Protein AF-A0A2V6QEJ7-F1 (afdb_monomer)

Secondary structure (DSSP, 8-state):
-EETTTTEEEEEEES-HHHHHHHHTTPPPPTT-EEEEEEEEEPB-TTSPBPB-TTSSBPEEEEEEEEEEEE-TTTTTTS-TTT--SSEEEEEE-TT--B-GGGTTTGGGSS---SEEEETTEEESSEEEE-TT-EEEEEE-SSS-B-EEETTT--BPPPBPTT-EEEEE--SSEEEEEEESS-TT-EEEEEE-

Solvent-accessible surface area (backbone atoms only — not comparable to full-atom values): 10680 Å² total; per-residue (Å²): 89,73,37,80,94,76,43,27,28,36,48,80,46,60,76,40,69,68,40,49,54,19,57,76,67,75,43,81,65,55,70,75,36,36,36,41,41,39,36,20,32,31,35,54,48,98,86,65,48,70,37,64,41,99,86,71,43,53,31,74,45,58,70,62,22,35,36,41,36,38,27,38,88,78,38,50,72,92,48,60,76,90,73,45,84,60,31,48,49,65,50,37,26,39,71,86,66,49,74,40,78,89,41,60,84,54,66,77,60,82,54,85,74,53,66,23,39,30,48,88,84,34,45,44,57,38,63,43,78,46,51,47,62,46,70,48,22,38,30,27,68,28,87,64,68,42,23,53,27,32,68,85,79,68,47,65,57,68,79,28,45,57,76,33,70,52,72,52,66,45,80,57,64,48,79,45,46,30,29,28,73,79,46,76,88,24,55,36,38,41,38,28,83

Radius of gyration: 18.64 Å; Cα contacts (8 Å, |Δi|>4): 413; chains: 1; bounding box: 45×39×53 Å

Nearest PDB structures (foldseek):
  2qdw-assembly1_A  TM=8.553E-01  e=1.609E-08  Paracoccus denitrificans
  5fc9-assembly1_D  TM=8.915E-01  e=1.417E-07  Nitrosopumilus maritimus SCM1
  7s5o-assembly2_B  TM=8.079E-01  e=4.948E-07  Nitrosomonas europaea ATCC 19718
  5u7n-assembly6_F  TM=7.912E-01  e=4.357E-06  Thermus thermophilus
  6ptt-assembly2_B  TM=7.776E-01  e=1.892E-05  Thermus thermophilus

Sequence (193 aa):
MDRYDTKQYRELYASTQAAVDAMKAGRPLPDDTVLTLVQYKAQVDAAGAPVRGANGRFVKGDLVGFTVMEKRAGWGTEYPAEWRNGDWEYAAFNPAGVLNDKVGAAAASAAPRSDVSIMGFAFGPNKVTVDAGKPVTWVNGDESPHQIAITSTKARSPILIKGQSHAMTFASAGTYEYMCGLHPNMKGTVEVR

pLDDT: mean 87.19, std 12.46, range [40.38, 98.31]

Mean predicted aligned error: 11.98 Å

Foldseek 3Di:
DADQPQQKDKDKDKPDPQQVVCVVVLHDGDAFIKIKIWIFHFDADPVRGFDADPVRGGDGDGTAWMKIKHAHPPAPPVPDPVQDPHRIAMWIAGPVRHTDPVCGSVVSPPDPDAQWECPPNETRVQEDEEEAFDKHKYAYQDQDWWKKAWPVPRDIDPTHGHGDMDIDGHHDADKIKIATPVRRVHIGIYGYD

Structure (mmCIF, N/CA/C/O backbone):
data_AF-A0A2V6QEJ7-F1
#
_entry.id   AF-A0A2V6QEJ7-F1
#
loop_
_atom_site.group_PDB
_atom_site.id
_atom_site.type_symbol
_atom_site.label_atom_id
_atom_site.label_alt_id
_atom_site.label_comp_id
_atom_site.label_asym_id
_atom_site.label_entity_id
_atom_site.label_seq_id
_atom_site.pdbx_PDB_ins_code
_atom_site.Cartn_x
_atom_site.Cartn_y
_atom_site.Cartn_z
_atom_site.occupancy
_atom_site.B_iso_or_equiv
_atom_site.auth_seq_id
_atom_site.auth_comp_id
_atom_site.auth_asym_id
_atom_site.auth_atom_id
_atom_site.pdbx_PDB_model_num
ATOM 1 N N . MET A 1 1 ? 9.382 0.180 -8.010 1.00 85.19 1 MET A N 1
ATOM 2 C CA . MET A 1 1 ? 9.132 -0.914 -7.054 1.00 85.19 1 MET A CA 1
ATOM 3 C C . MET A 1 1 ? 9.151 -2.226 -7.810 1.00 85.19 1 MET A C 1
ATOM 5 O O . MET A 1 1 ? 8.460 -2.340 -8.814 1.00 85.19 1 MET A O 1
ATOM 9 N N . ASP A 1 2 ? 9.917 -3.196 -7.324 1.00 88.75 2 ASP A N 1
ATOM 10 C CA . ASP A 1 2 ? 9.938 -4.549 -7.880 1.00 88.75 2 ASP A CA 1
ATOM 11 C C . ASP A 1 2 ? 8.840 -5.394 -7.220 1.00 88.75 2 ASP A C 1
ATOM 13 O O . ASP A 1 2 ? 8.640 -5.323 -6.005 1.00 88.75 2 ASP A O 1
ATOM 17 N N . ARG A 1 3 ? 8.118 -6.182 -8.016 1.00 82.06 3 ARG A N 1
ATOM 18 C CA . ARG A 1 3 ? 7.058 -7.093 -7.574 1.00 82.06 3 ARG A CA 1
ATOM 19 C C . ARG A 1 3 ? 7.456 -8.518 -7.913 1.00 82.06 3 ARG A C 1
ATOM 21 O O . ARG A 1 3 ? 7.452 -8.906 -9.078 1.00 82.06 3 ARG A O 1
ATOM 28 N N . TYR A 1 4 ? 7.837 -9.274 -6.891 1.00 80.44 4 TYR A N 1
ATOM 29 C CA . TYR A 1 4 ? 8.365 -10.632 -7.036 1.00 80.44 4 TYR A CA 1
ATOM 30 C C . TYR A 1 4 ? 7.281 -11.644 -7.425 1.00 80.44 4 TYR A C 1
ATOM 32 O O . TYR A 1 4 ? 7.524 -12.505 -8.263 1.00 80.44 4 TYR A O 1
ATOM 40 N N . ASP A 1 5 ? 6.081 -11.489 -6.866 1.00 79.25 5 ASP A N 1
ATOM 41 C CA . ASP A 1 5 ? 4.894 -12.318 -7.108 1.00 79.25 5 ASP A CA 1
ATOM 42 C C . ASP A 1 5 ? 4.465 -12.328 -8.580 1.00 79.25 5 ASP A C 1
ATOM 44 O O . ASP A 1 5 ? 4.161 -13.369 -9.152 1.00 79.25 5 ASP A O 1
ATOM 48 N N . THR A 1 6 ? 4.480 -11.151 -9.201 1.00 82.81 6 THR A N 1
ATOM 49 C CA . THR A 1 6 ? 4.003 -10.933 -10.575 1.00 82.81 6 THR A CA 1
ATOM 50 C C . THR A 1 6 ? 5.136 -10.700 -11.570 1.00 82.81 6 THR A C 1
ATOM 52 O O . THR A 1 6 ? 4.872 -10.491 -12.752 1.00 82.81 6 THR A O 1
ATOM 55 N N . LYS A 1 7 ? 6.394 -10.741 -11.109 1.00 90.06 7 LYS A N 1
ATOM 56 C CA . LYS A 1 7 ? 7.603 -10.437 -11.894 1.00 90.06 7 LYS A CA 1
ATOM 57 C C . LYS A 1 7 ? 7.459 -9.115 -12.656 1.00 90.06 7 LYS A C 1
ATOM 59 O O . LYS A 1 7 ? 7.639 -9.059 -13.871 1.00 90.06 7 LYS A O 1
ATOM 64 N N . GLN A 1 8 ? 7.102 -8.049 -11.942 1.00 91.00 8 GLN A N 1
ATOM 65 C CA . GLN A 1 8 ? 6.904 -6.717 -12.520 1.00 91.00 8 GLN A CA 1
ATOM 66 C C . GLN A 1 8 ? 7.884 -5.687 -11.960 1.00 91.00 8 GLN A C 1
ATOM 68 O O . GLN A 1 8 ? 8.234 -5.712 -10.779 1.00 91.00 8 GLN A O 1
ATOM 73 N N . TYR A 1 9 ? 8.255 -4.730 -12.805 1.00 91.44 9 TYR A N 1
ATOM 74 C CA . TYR A 1 9 ? 8.904 -3.481 -12.419 1.00 91.44 9 TYR A CA 1
ATOM 75 C C . TYR A 1 9 ? 7.869 -2.359 -12.510 1.00 91.44 9 TYR A C 1
ATOM 77 O O . TYR A 1 9 ? 7.241 -2.177 -13.551 1.00 91.44 9 TYR A O 1
ATOM 85 N N . ARG A 1 10 ? 7.663 -1.605 -11.429 1.00 90.62 10 ARG A N 1
ATOM 86 C CA . ARG A 1 10 ? 6.653 -0.537 -11.377 1.00 90.62 10 ARG A CA 1
ATOM 87 C C . ARG A 1 10 ? 7.257 0.822 -11.074 1.00 90.62 10 ARG A C 1
ATOM 89 O O . ARG A 1 10 ? 8.106 0.935 -10.192 1.00 90.62 10 ARG A O 1
ATOM 96 N N . GLU A 1 11 ? 6.759 1.855 -11.725 1.00 92.25 11 GLU A N 1
ATOM 97 C CA . GLU A 1 11 ? 7.108 3.251 -11.453 1.00 92.25 11 GLU A CA 1
ATOM 98 C C . GLU A 1 11 ? 5.865 3.991 -10.996 1.00 92.25 11 GLU A C 1
ATOM 100 O O . GLU A 1 11 ? 4.790 3.784 -11.547 1.00 92.25 11 GLU A O 1
ATOM 105 N N . LEU A 1 12 ? 6.012 4.824 -9.970 1.00 90.06 12 LEU A N 1
ATOM 106 C CA . LEU A 1 12 ? 4.936 5.662 -9.465 1.00 90.06 12 LEU A CA 1
ATOM 107 C C . LEU A 1 12 ? 5.327 7.118 -9.680 1.00 90.06 12 LEU A C 1
ATOM 109 O O . LEU A 1 12 ? 6.347 7.568 -9.158 1.00 90.06 12 LEU A O 1
ATOM 113 N N . TYR A 1 13 ? 4.503 7.828 -10.435 1.00 91.56 13 TYR A N 1
ATOM 114 C CA . TYR A 1 13 ? 4.627 9.256 -10.690 1.00 91.56 13 TYR A CA 1
ATOM 115 C C . TYR A 1 13 ? 3.517 9.997 -9.953 1.00 91.56 13 TYR A C 1
ATOM 117 O O . TYR A 1 13 ? 2.424 9.458 -9.794 1.00 91.56 13 TYR A O 1
ATOM 125 N N . ALA A 1 14 ? 3.791 11.226 -9.528 1.00 91.75 14 ALA A N 1
ATOM 126 C CA . ALA A 1 14 ? 2.799 12.128 -8.956 1.00 91.75 14 ALA A CA 1
ATOM 127 C C . ALA A 1 14 ? 2.742 13.411 -9.790 1.00 91.75 14 ALA A C 1
ATOM 129 O O . ALA A 1 14 ? 3.780 13.885 -10.254 1.00 91.75 14 ALA A O 1
ATOM 130 N N . SER A 1 15 ? 1.546 13.971 -9.974 1.00 90.31 15 SER A N 1
ATOM 131 C CA . SER A 1 15 ? 1.319 15.155 -10.812 1.00 90.31 15 SER A CA 1
ATOM 132 C C . SER A 1 15 ? 1.932 16.437 -10.260 1.00 90.31 15 SER A C 1
ATOM 134 O O . SER A 1 15 ? 2.175 17.366 -11.027 1.00 90.31 15 SER A O 1
ATOM 136 N N . THR A 1 16 ? 2.186 16.512 -8.949 1.00 90.06 16 THR A N 1
ATOM 137 C CA . THR A 1 16 ? 2.688 17.727 -8.299 1.00 90.06 16 THR A CA 1
ATOM 138 C C . THR A 1 16 ? 3.802 17.441 -7.299 1.00 90.06 16 THR A C 1
ATOM 140 O O . THR A 1 16 ? 3.835 16.398 -6.640 1.00 90.06 16 THR A O 1
ATOM 143 N N . GLN A 1 17 ? 4.697 18.418 -7.124 1.00 91.88 17 GLN A N 1
ATOM 144 C CA . GLN A 1 17 ? 5.732 18.360 -6.090 1.00 91.88 17 GLN A CA 1
ATOM 145 C C . GLN A 1 17 ? 5.122 18.319 -4.681 1.00 91.88 17 GLN A C 1
ATOM 147 O O . GLN A 1 17 ? 5.616 17.596 -3.825 1.00 91.88 17 GLN A O 1
ATOM 152 N N . ALA A 1 18 ? 3.998 19.009 -4.460 1.00 91.44 18 ALA A N 1
ATOM 153 C CA . ALA A 1 18 ? 3.277 18.973 -3.190 1.00 91.44 18 ALA A CA 1
ATOM 154 C C . ALA A 1 18 ? 2.818 17.551 -2.822 1.00 91.44 18 ALA A C 1
ATOM 156 O O . ALA A 1 18 ? 2.962 17.138 -1.670 1.00 91.44 18 ALA A O 1
ATOM 157 N N . ALA A 1 19 ? 2.331 16.775 -3.798 1.00 88.81 19 ALA A N 1
ATOM 158 C CA . ALA A 1 19 ? 2.001 15.369 -3.592 1.00 88.81 19 ALA A CA 1
ATOM 159 C C . ALA A 1 19 ? 3.253 14.534 -3.276 1.00 88.81 19 ALA A C 1
ATOM 161 O O . ALA A 1 19 ? 3.240 13.738 -2.338 1.00 88.81 19 ALA A O 1
ATOM 162 N N . VAL A 1 20 ? 4.362 14.753 -3.992 1.00 86.19 20 VAL A N 1
ATOM 163 C CA . VAL A 1 20 ? 5.647 14.086 -3.705 1.00 86.19 20 VAL A CA 1
ATOM 164 C C . VAL A 1 20 ? 6.119 14.366 -2.277 1.00 86.19 20 VAL A C 1
ATOM 166 O O . VAL A 1 20 ? 6.507 13.440 -1.563 1.00 86.19 20 VAL A O 1
ATOM 169 N N . ASP A 1 21 ? 6.068 15.621 -1.844 1.00 86.75 21 ASP A N 1
ATOM 170 C CA . ASP A 1 21 ? 6.513 16.037 -0.516 1.00 86.75 21 ASP A CA 1
ATOM 171 C C . ASP A 1 21 ? 5.588 15.503 0.582 1.00 86.75 21 ASP A C 1
ATOM 173 O O . ASP A 1 21 ? 6.060 15.079 1.638 1.00 86.75 21 ASP A O 1
ATOM 177 N N . ALA A 1 22 ? 4.273 15.469 0.338 1.00 83.44 22 ALA A N 1
ATOM 178 C CA . ALA A 1 22 ? 3.308 14.850 1.241 1.00 83.44 22 ALA A CA 1
ATOM 179 C C . ALA A 1 22 ? 3.570 13.345 1.403 1.00 83.44 22 ALA A C 1
ATOM 181 O O . ALA A 1 22 ? 3.674 12.883 2.539 1.00 83.44 22 ALA A O 1
ATOM 182 N N . MET A 1 23 ? 3.781 12.605 0.304 1.00 81.12 23 MET A N 1
ATOM 183 C CA . MET A 1 23 ? 4.120 11.175 0.358 1.00 81.12 23 MET A CA 1
ATOM 184 C C . MET A 1 23 ? 5.412 10.924 1.139 1.00 81.12 23 MET A C 1
ATOM 186 O O . MET A 1 23 ? 5.444 10.055 2.007 1.00 81.12 23 MET A O 1
ATOM 190 N N . LYS A 1 24 ? 6.476 11.692 0.862 1.00 80.94 24 LYS A N 1
ATOM 191 C CA . LYS A 1 24 ? 7.765 11.561 1.566 1.00 80.94 24 LYS A CA 1
ATOM 192 C C . LYS A 1 24 ? 7.643 11.842 3.062 1.00 80.94 24 LYS A C 1
ATOM 194 O O . LYS A 1 24 ? 8.330 11.210 3.854 1.00 80.94 24 LYS A O 1
ATOM 199 N N . ALA A 1 25 ? 6.775 12.779 3.435 1.00 77.94 25 ALA A N 1
ATOM 200 C CA . ALA A 1 25 ? 6.518 13.147 4.821 1.00 77.94 25 ALA A CA 1
ATOM 201 C C . ALA A 1 25 ? 5.449 12.272 5.507 1.00 77.94 25 ALA A C 1
ATOM 203 O O . ALA A 1 25 ? 5.122 12.533 6.661 1.00 77.94 25 ALA A O 1
ATOM 204 N N . GLY A 1 26 ? 4.861 11.287 4.813 1.00 77.94 26 GLY A N 1
ATOM 205 C CA . GLY A 1 26 ? 3.762 10.475 5.348 1.00 77.94 26 GLY A CA 1
ATOM 206 C C . GLY A 1 26 ? 2.496 11.279 5.675 1.00 77.94 26 GLY A C 1
ATOM 207 O O . GLY A 1 26 ? 1.725 10.889 6.548 1.00 77.94 26 GLY A O 1
ATOM 208 N N . ARG A 1 27 ? 2.290 12.422 5.012 1.00 81.44 27 ARG A N 1
ATOM 209 C CA . ARG A 1 27 ? 1.122 13.293 5.200 1.00 81.44 27 ARG A CA 1
ATOM 210 C C . ARG A 1 27 ? 0.003 12.930 4.216 1.00 81.44 27 ARG A C 1
ATOM 212 O O . ARG A 1 27 ? 0.295 12.391 3.147 1.00 81.44 27 ARG A O 1
ATOM 219 N N . PRO A 1 28 ? -1.263 13.267 4.529 1.00 81.31 28 PRO A N 1
ATOM 220 C CA . PRO A 1 28 ? -2.357 13.139 3.573 1.00 81.31 28 PRO A CA 1
ATOM 221 C C . PRO A 1 28 ? -2.042 13.846 2.252 1.00 81.31 28 PRO A C 1
ATOM 223 O O . PRO A 1 28 ? -1.501 14.955 2.248 1.00 81.31 28 PRO A O 1
ATOM 226 N N . LEU A 1 29 ? -2.387 13.203 1.134 1.00 86.31 29 LEU A N 1
ATOM 227 C CA . LEU A 1 29 ? -2.193 13.789 -0.188 1.00 86.31 29 LEU A CA 1
ATOM 228 C C . LEU A 1 29 ? -3.225 14.903 -0.438 1.00 86.31 29 LEU A C 1
ATOM 230 O O . LEU A 1 29 ? -4.404 14.708 -0.104 1.00 86.31 29 LEU A O 1
ATOM 234 N N . PRO A 1 30 ? -2.810 16.049 -1.016 1.00 89.31 30 PRO A N 1
ATOM 235 C CA . PRO A 1 30 ? -3.729 17.117 -1.399 1.00 89.31 30 PRO A CA 1
ATOM 236 C C . PRO A 1 30 ? -4.813 16.624 -2.360 1.00 89.31 30 PRO A C 1
ATOM 238 O O . PRO A 1 30 ? -4.615 15.635 -3.072 1.00 89.31 30 PRO A O 1
ATOM 241 N N . ASP A 1 31 ? -5.937 17.329 -2.404 1.00 89.62 31 ASP A N 1
ATOM 242 C CA . ASP A 1 31 ? -6.885 17.173 -3.510 1.00 89.62 31 ASP A CA 1
ATOM 243 C C . ASP A 1 31 ? -6.224 17.586 -4.836 1.00 89.62 31 ASP A C 1
ATOM 245 O O . ASP A 1 31 ? -5.173 18.233 -4.842 1.00 89.62 31 ASP A O 1
ATOM 249 N N . ASP A 1 32 ? -6.783 17.117 -5.949 1.00 89.31 32 ASP A N 1
ATOM 250 C CA . ASP A 1 32 ? -6.240 17.233 -7.311 1.00 89.31 32 ASP A CA 1
ATOM 251 C C . ASP A 1 32 ? -4.900 16.499 -7.521 1.00 89.31 32 ASP A C 1
ATOM 253 O O . ASP A 1 32 ? -4.218 16.644 -8.543 1.00 89.31 32 ASP A O 1
ATOM 257 N N . THR A 1 33 ? -4.507 15.655 -6.561 1.00 93.38 33 THR A N 1
ATOM 258 C CA . THR A 1 33 ? -3.383 14.739 -6.747 1.00 93.38 33 THR A CA 1
ATOM 259 C C . THR A 1 33 ? -3.757 13.683 -7.778 1.00 93.38 33 THR A C 1
ATOM 261 O O . THR A 1 33 ? -4.716 12.937 -7.589 1.00 93.38 33 THR A O 1
ATOM 264 N N . VAL A 1 34 ? -2.923 13.550 -8.810 1.00 94.44 34 VAL A N 1
ATOM 265 C CA . VAL A 1 34 ? -2.957 12.433 -9.754 1.00 94.44 34 VAL A CA 1
ATOM 266 C C . VAL A 1 34 ? -1.689 11.616 -9.568 1.00 94.44 34 VAL A C 1
ATOM 268 O O . VAL A 1 34 ? -0.575 12.138 -9.642 1.00 94.44 34 VAL A O 1
ATOM 271 N N . LEU A 1 35 ? -1.856 10.324 -9.319 1.00 93.56 35 LEU A N 1
ATOM 272 C CA . LEU A 1 35 ? -0.782 9.349 -9.268 1.00 93.56 35 LEU A CA 1
ATOM 273 C C . LEU A 1 35 ? -0.882 8.417 -10.474 1.00 93.56 35 LEU A C 1
ATOM 275 O O . LEU A 1 35 ? -1.940 7.853 -10.741 1.00 93.56 35 LEU A O 1
ATOM 279 N N . THR A 1 36 ? 0.237 8.186 -11.153 1.00 94.31 36 THR A N 1
ATOM 280 C CA . THR A 1 36 ? 0.310 7.247 -12.280 1.00 94.31 36 THR A CA 1
ATOM 281 C C . THR A 1 36 ? 1.259 6.114 -11.934 1.00 94.31 36 THR A C 1
ATOM 283 O O . THR A 1 36 ? 2.469 6.315 -11.816 1.00 94.31 36 THR A O 1
ATOM 286 N N . LEU A 1 37 ? 0.711 4.910 -11.776 1.00 93.12 37 LEU A N 1
ATOM 287 C CA . LEU A 1 37 ? 1.467 3.676 -11.605 1.00 93.12 37 LEU A CA 1
ATOM 288 C C . LEU A 1 37 ? 1.688 3.022 -12.970 1.00 93.12 37 LEU A C 1
ATOM 290 O O . LEU A 1 37 ? 0.782 2.387 -13.511 1.00 9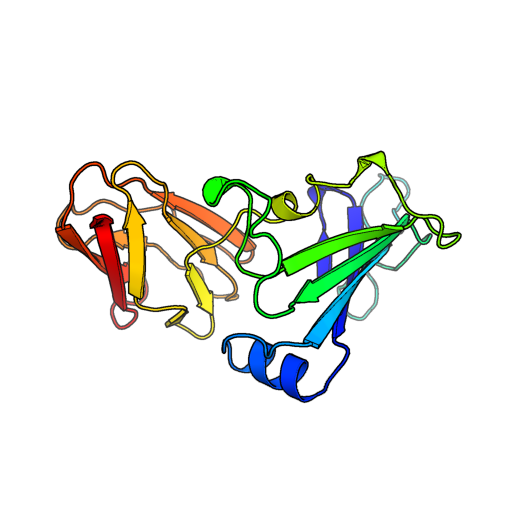3.12 37 LEU A O 1
ATOM 294 N N . VAL A 1 38 ? 2.897 3.135 -13.506 1.00 95.25 38 VAL A N 1
ATOM 295 C CA . VAL A 1 38 ? 3.301 2.488 -14.758 1.00 95.25 38 VAL A CA 1
ATOM 296 C C . VAL A 1 38 ? 3.871 1.108 -14.448 1.00 95.25 38 VAL A C 1
ATOM 298 O O . VAL A 1 38 ? 4.703 0.954 -13.551 1.00 95.25 38 VAL A O 1
ATOM 301 N N . GLN A 1 39 ? 3.406 0.089 -15.165 1.00 94.25 39 GLN A N 1
ATOM 302 C CA . GLN A 1 39 ? 3.743 -1.308 -14.907 1.00 94.25 39 GLN A CA 1
ATOM 303 C C . GLN A 1 39 ? 4.469 -1.900 -16.106 1.00 94.25 39 GLN A C 1
ATOM 305 O O . GLN A 1 39 ? 3.964 -1.871 -17.225 1.00 94.25 39 GLN A O 1
ATOM 310 N N . TYR A 1 40 ? 5.622 -2.502 -15.856 1.00 96.00 40 TYR A N 1
ATOM 311 C CA . TYR A 1 40 ? 6.413 -3.218 -16.845 1.00 96.00 40 TYR A CA 1
ATOM 312 C C . TYR A 1 40 ? 6.603 -4.661 -16.399 1.00 96.00 40 TYR A C 1
ATOM 314 O O . TYR A 1 40 ? 6.660 -4.952 -15.199 1.00 96.00 40 TYR A O 1
ATOM 322 N N . LYS A 1 41 ? 6.765 -5.573 -17.355 1.00 96.38 41 LYS A N 1
ATOM 323 C CA . LYS A 1 41 ? 7.333 -6.890 -17.067 1.00 96.38 41 LYS A CA 1
ATOM 324 C C . LYS A 1 41 ? 8.763 -6.707 -16.562 1.00 96.38 41 LYS A C 1
ATOM 326 O O . LYS A 1 41 ? 9.467 -5.799 -17.000 1.00 96.38 41 LYS A O 1
ATOM 331 N N . ALA A 1 42 ? 9.208 -7.566 -15.656 1.00 96.94 42 ALA A N 1
ATOM 332 C CA . ALA A 1 42 ? 10.632 -7.753 -15.422 1.00 96.94 42 ALA A CA 1
ATOM 333 C C . ALA A 1 42 ? 11.207 -8.623 -16.546 1.00 96.94 42 ALA A C 1
ATOM 335 O O . ALA A 1 42 ? 10.567 -9.591 -16.963 1.00 96.94 42 ALA A O 1
ATOM 336 N N . GLN A 1 43 ? 12.413 -8.311 -17.017 1.00 97.38 43 GLN A N 1
ATOM 337 C CA . GLN A 1 43 ? 13.178 -9.283 -17.794 1.00 97.38 43 GLN A CA 1
ATOM 338 C C . GLN A 1 43 ? 13.483 -10.490 -16.907 1.00 97.38 43 GLN A C 1
ATOM 340 O O . GLN A 1 43 ? 13.766 -10.332 -15.717 1.00 97.38 43 GLN A O 1
ATOM 345 N N . VAL A 1 44 ? 13.418 -11.686 -17.482 1.00 96.25 44 VAL A N 1
ATOM 346 C CA . VAL A 1 44 ? 13.696 -12.939 -16.778 1.00 96.25 44 VAL A CA 1
ATOM 347 C C . VAL A 1 44 ? 14.822 -13.695 -17.468 1.00 96.25 44 VAL A C 1
ATOM 349 O O . VAL A 1 44 ? 14.987 -13.588 -18.682 1.00 96.25 44 VAL A O 1
ATOM 352 N N . ASP A 1 45 ? 15.606 -14.431 -16.689 1.00 95.62 45 ASP A N 1
ATOM 353 C CA . ASP A 1 45 ? 16.627 -15.337 -17.206 1.00 95.62 45 ASP A CA 1
ATOM 354 C C . ASP A 1 45 ? 16.010 -16.635 -17.761 1.00 95.62 45 ASP A C 1
ATOM 356 O O . ASP A 1 45 ? 14.790 -16.823 -17.777 1.00 95.62 45 ASP A O 1
ATOM 360 N N . ALA A 1 46 ? 16.863 -17.560 -18.209 1.00 95.69 46 ALA A N 1
ATOM 361 C CA . ALA A 1 46 ? 16.436 -18.854 -18.739 1.00 95.69 46 ALA A CA 1
ATOM 362 C C . ALA A 1 46 ? 15.684 -19.728 -17.712 1.00 95.69 46 ALA A C 1
ATOM 364 O O . ALA A 1 46 ? 14.892 -20.581 -18.108 1.00 95.69 46 ALA A O 1
ATOM 365 N N . ALA A 1 47 ? 15.897 -19.513 -16.409 1.00 94.62 47 ALA A N 1
ATOM 366 C CA . ALA A 1 47 ? 15.173 -20.190 -15.332 1.00 94.62 47 ALA A CA 1
ATOM 367 C C . ALA A 1 47 ? 13.861 -19.468 -14.962 1.00 94.62 47 ALA A C 1
ATOM 369 O O . ALA A 1 47 ? 13.114 -19.915 -14.088 1.00 94.62 47 ALA A O 1
ATOM 370 N N . GLY A 1 48 ? 13.558 -18.346 -15.620 1.00 91.62 48 GLY A N 1
ATOM 371 C CA . GLY A 1 48 ? 12.388 -17.525 -15.351 1.00 91.62 48 GLY A CA 1
ATOM 372 C C . GLY A 1 48 ? 12.530 -16.634 -14.114 1.00 91.62 48 GLY A C 1
ATOM 373 O O . GLY A 1 48 ? 11.514 -16.099 -13.652 1.00 91.62 48 GLY A O 1
ATOM 374 N N . ALA A 1 49 ? 13.734 -16.468 -13.560 1.00 92.56 49 ALA A N 1
ATOM 375 C CA . ALA A 1 49 ? 13.991 -15.573 -12.438 1.00 92.56 49 ALA A CA 1
ATOM 376 C C . ALA A 1 49 ? 14.214 -14.130 -12.935 1.00 92.56 49 ALA A C 1
ATOM 378 O O . ALA A 1 49 ? 14.856 -13.937 -13.967 1.00 92.56 49 ALA A O 1
ATOM 379 N N . PRO A 1 50 ? 13.696 -13.096 -12.242 1.00 94.69 50 PRO A N 1
ATOM 380 C CA . PRO A 1 50 ? 13.908 -11.709 -12.650 1.00 94.69 50 PRO A CA 1
ATOM 381 C C . PRO A 1 50 ? 15.392 -11.321 -12.684 1.00 94.69 50 PRO A C 1
ATOM 383 O O . PRO A 1 50 ? 16.099 -11.438 -11.681 1.00 94.69 50 PRO A O 1
ATOM 386 N N . VAL A 1 51 ? 15.842 -10.792 -13.821 1.00 96.62 51 VAL A N 1
ATOM 387 C CA . VAL A 1 51 ? 17.197 -10.256 -13.993 1.00 96.62 51 VAL A CA 1
ATOM 388 C C . VAL A 1 51 ? 17.318 -8.951 -13.213 1.00 96.62 51 VAL A C 1
ATOM 390 O O . VAL A 1 51 ? 16.420 -8.106 -13.259 1.00 96.62 51 VAL A O 1
ATOM 393 N N . ARG A 1 52 ? 18.441 -8.759 -12.514 1.00 93.44 52 ARG A N 1
ATOM 394 C CA . ARG A 1 52 ? 18.732 -7.527 -11.771 1.00 93.44 52 ARG A CA 1
ATOM 395 C C . ARG A 1 52 ? 19.750 -6.653 -12.491 1.00 93.44 52 ARG A C 1
ATOM 397 O O . ARG A 1 52 ? 20.756 -7.148 -12.990 1.00 93.44 52 ARG A O 1
ATOM 404 N N . GLY A 1 53 ? 19.489 -5.350 -12.514 1.00 92.31 53 GLY A N 1
ATOM 405 C CA . GLY A 1 53 ? 20.429 -4.345 -12.998 1.00 92.31 53 GLY A CA 1
ATOM 406 C C . GLY A 1 53 ? 21.461 -3.954 -11.938 1.00 92.31 53 GLY A C 1
ATOM 407 O O . GLY A 1 53 ? 21.373 -4.354 -10.777 1.00 92.31 53 GLY A O 1
ATOM 408 N N . ALA A 1 54 ? 22.408 -3.094 -12.319 1.00 92.75 54 ALA A N 1
ATOM 409 C CA . ALA A 1 54 ? 23.472 -2.606 -11.433 1.00 92.75 54 ALA A CA 1
ATOM 410 C C . ALA A 1 54 ? 22.956 -1.866 -10.179 1.00 92.75 54 ALA A C 1
ATOM 412 O O . ALA A 1 54 ? 23.636 -1.810 -9.162 1.00 92.75 54 ALA A O 1
ATOM 413 N N . ASN A 1 55 ? 21.734 -1.330 -10.227 1.00 88.12 55 ASN A N 1
ATOM 414 C CA . ASN A 1 55 ? 21.062 -0.682 -9.095 1.00 88.12 55 ASN A CA 1
ATOM 415 C C . ASN A 1 55 ? 20.324 -1.672 -8.166 1.00 88.12 55 ASN A C 1
ATOM 417 O O . ASN A 1 55 ? 19.548 -1.247 -7.310 1.00 88.12 55 ASN A O 1
ATOM 421 N N . GLY A 1 56 ? 20.485 -2.982 -8.379 1.00 90.31 56 GLY A N 1
ATOM 422 C CA . GLY A 1 56 ? 19.826 -4.045 -7.617 1.00 90.31 56 GLY A CA 1
ATOM 423 C C . GLY A 1 56 ? 18.331 -4.231 -7.910 1.00 90.31 56 GLY A C 1
ATOM 424 O O . GLY A 1 56 ? 17.728 -5.166 -7.378 1.00 90.31 56 GLY A O 1
ATOM 425 N N . ARG A 1 57 ? 17.725 -3.383 -8.752 1.00 91.12 57 ARG A N 1
ATOM 426 C CA . ARG A 1 57 ? 16.319 -3.479 -9.186 1.00 91.12 57 ARG A CA 1
ATOM 427 C C . ARG A 1 57 ? 16.156 -4.479 -10.321 1.00 91.12 57 ARG A C 1
ATOM 429 O O . ARG A 1 57 ? 17.134 -4.826 -10.980 1.00 91.12 57 ARG A O 1
ATOM 436 N N . PHE A 1 58 ? 14.922 -4.903 -10.589 1.00 96.81 58 PHE A N 1
ATOM 437 C CA . PHE A 1 58 ? 14.643 -5.679 -11.796 1.00 96.81 58 PHE A CA 1
ATOM 438 C C . PHE A 1 58 ? 14.960 -4.864 -13.049 1.00 96.81 58 PHE A C 1
ATOM 440 O O . PHE A 1 58 ? 14.731 -3.653 -13.096 1.00 96.81 58 PHE A O 1
ATOM 447 N N . VAL A 1 59 ? 15.473 -5.533 -14.078 1.00 96.62 59 VAL A N 1
ATOM 448 C CA . VAL A 1 59 ? 15.616 -4.925 -15.399 1.00 96.62 59 VAL A CA 1
ATOM 449 C C . VAL A 1 59 ? 14.232 -4.832 -16.040 1.00 96.62 59 VAL A C 1
ATOM 451 O O . VAL A 1 59 ? 13.480 -5.807 -16.076 1.00 96.62 59 VAL A O 1
ATOM 454 N N . LYS A 1 60 ? 13.886 -3.637 -16.521 1.00 95.69 60 LYS A N 1
ATOM 455 C CA . LYS A 1 60 ? 12.592 -3.334 -17.136 1.00 95.69 60 LYS A CA 1
ATOM 456 C C . LYS A 1 60 ? 12.460 -4.031 -18.500 1.00 95.69 60 LYS A C 1
ATOM 458 O O . LYS A 1 60 ? 13.363 -3.954 -19.330 1.00 95.69 60 LYS A O 1
ATOM 463 N N . GLY A 1 61 ? 11.340 -4.714 -18.714 1.00 96.06 61 GLY A N 1
ATOM 464 C CA . GLY A 1 61 ? 10.920 -5.303 -19.987 1.00 96.06 61 GLY A CA 1
ATOM 465 C C . GLY A 1 61 ? 9.717 -4.565 -20.582 1.00 96.06 61 GLY A C 1
ATOM 466 O O . GLY A 1 61 ? 9.575 -3.356 -20.401 1.00 96.06 61 GLY A O 1
ATOM 467 N N . ASP A 1 62 ? 8.842 -5.299 -21.274 1.00 97.00 62 ASP A N 1
ATOM 468 C CA . ASP A 1 62 ? 7.681 -4.724 -21.967 1.00 97.00 62 ASP A CA 1
ATOM 469 C C . ASP A 1 62 ? 6.737 -3.963 -21.031 1.00 97.00 62 ASP A C 1
ATOM 471 O O . ASP A 1 62 ? 6.476 -4.387 -19.899 1.00 97.00 62 ASP A O 1
ATOM 475 N N . LEU A 1 63 ? 6.148 -2.880 -21.544 1.00 96.69 63 LEU A N 1
ATOM 476 C CA . LEU A 1 63 ? 5.053 -2.183 -20.879 1.00 96.69 63 LEU A CA 1
ATOM 477 C C . LEU A 1 63 ? 3.832 -3.109 -20.775 1.00 96.69 63 LEU A C 1
ATOM 479 O O . LEU A 1 63 ? 3.373 -3.673 -21.765 1.00 96.69 63 LEU A O 1
ATOM 483 N N . VAL A 1 64 ? 3.296 -3.242 -19.565 1.00 93.75 64 VAL A N 1
ATOM 484 C CA . VAL A 1 64 ? 2.050 -3.970 -19.275 1.00 93.75 64 VAL A CA 1
ATOM 485 C C . VAL A 1 64 ? 0.850 -3.031 -19.361 1.00 93.75 64 VAL A C 1
ATOM 487 O O . VAL A 1 64 ? -0.215 -3.432 -19.819 1.00 93.75 64 VAL A O 1
ATOM 490 N N . GLY A 1 65 ? 1.028 -1.780 -18.942 1.00 93.69 65 GLY A N 1
ATOM 491 C CA . GLY A 1 65 ? -0.013 -0.761 -18.906 1.00 93.69 65 GLY A CA 1
ATOM 492 C C . GLY A 1 65 ? 0.243 0.234 -17.782 1.00 93.69 65 GLY A C 1
ATOM 493 O O . GLY A 1 65 ? 1.319 0.247 -17.174 1.00 93.69 65 GLY A O 1
ATOM 494 N N . PHE A 1 66 ? -0.749 1.062 -17.489 1.00 93.44 66 PHE A N 1
ATOM 495 C CA . PHE A 1 66 ? -0.666 2.030 -16.404 1.00 93.44 66 PHE A CA 1
ATOM 496 C C . PHE A 1 66 ? -2.010 2.204 -15.707 1.00 93.44 66 PHE A C 1
ATOM 498 O O . PHE A 1 66 ? -3.070 2.066 -16.310 1.00 93.44 66 PHE A O 1
ATOM 505 N N . THR A 1 67 ? -1.956 2.497 -14.414 1.00 91.81 67 THR A N 1
ATOM 506 C CA . THR A 1 67 ? -3.124 2.836 -13.602 1.00 91.81 67 THR A CA 1
ATOM 507 C C . THR A 1 67 ? -2.987 4.276 -13.149 1.00 91.81 67 THR A C 1
ATOM 509 O O . THR A 1 67 ? -1.966 4.643 -12.569 1.00 91.81 67 THR A O 1
ATOM 512 N N . VAL A 1 68 ? -4.007 5.075 -13.419 1.00 92.56 68 VAL A N 1
ATOM 513 C CA . VAL A 1 68 ? -4.150 6.446 -12.944 1.00 92.56 68 VAL A CA 1
ATOM 514 C C . VAL A 1 68 ? -5.063 6.426 -11.728 1.00 92.56 68 VAL A C 1
ATOM 516 O O . VAL A 1 68 ? -6.088 5.746 -11.728 1.00 92.56 68 VAL A O 1
ATOM 519 N N . MET A 1 69 ? -4.653 7.135 -10.688 1.00 91.00 69 MET A N 1
ATOM 520 C CA . MET A 1 69 ? -5.371 7.287 -9.430 1.00 91.00 69 MET A CA 1
ATOM 521 C C . MET A 1 69 ? -5.501 8.781 -9.201 1.00 91.00 69 MET A C 1
ATOM 523 O O . MET A 1 69 ? -4.487 9.477 -9.206 1.00 91.00 69 MET A O 1
ATOM 527 N N . GLU A 1 70 ? -6.707 9.283 -9.019 1.00 90.94 70 GLU A N 1
ATOM 528 C CA . GLU A 1 70 ? -6.929 10.713 -8.844 1.00 90.94 70 GLU A CA 1
ATOM 529 C C . GLU A 1 70 ? -7.792 10.969 -7.616 1.00 90.94 70 GLU A C 1
ATOM 531 O O . GLU A 1 70 ? -8.767 10.260 -7.380 1.00 90.94 70 GLU A O 1
ATOM 536 N N . LYS A 1 71 ? -7.397 11.969 -6.824 1.00 89.56 71 LYS A N 1
ATOM 537 C CA . LYS A 1 71 ? -8.100 12.382 -5.612 1.00 89.56 71 LYS A CA 1
ATOM 538 C C . LYS A 1 71 ? -8.839 13.688 -5.857 1.00 89.56 71 LYS A C 1
ATOM 540 O O . LYS A 1 71 ? -8.189 14.688 -6.152 1.00 89.56 71 LYS A O 1
ATOM 545 N N . ARG A 1 72 ? -10.158 13.712 -5.665 1.00 88.69 72 ARG A N 1
ATOM 546 C CA . ARG A 1 72 ? -10.951 14.954 -5.699 1.00 88.69 72 ARG A CA 1
ATOM 547 C C . ARG A 1 72 ? -11.985 14.967 -4.593 1.00 88.69 72 ARG A C 1
ATOM 549 O O . ARG A 1 72 ? -12.690 13.983 -4.409 1.00 88.69 72 ARG A O 1
ATOM 556 N N . ALA A 1 73 ? -12.116 16.100 -3.911 1.00 89.06 73 ALA A N 1
ATOM 557 C CA . ALA A 1 73 ? -13.075 16.257 -2.825 1.00 89.06 73 ALA A CA 1
ATOM 558 C C . ALA A 1 73 ? -14.485 15.790 -3.235 1.00 89.06 73 ALA A C 1
ATOM 560 O O . ALA A 1 73 ? -15.050 16.271 -4.220 1.00 89.06 73 ALA A O 1
ATOM 561 N N . GLY A 1 74 ? -15.050 14.856 -2.467 1.00 83.88 74 GLY A N 1
ATOM 562 C CA . GLY A 1 74 ? -16.405 14.333 -2.679 1.00 83.88 74 GLY A CA 1
ATOM 563 C C . GLY A 1 74 ? -16.536 13.189 -3.693 1.00 83.88 74 GLY A C 1
ATOM 564 O O . GLY A 1 74 ? -17.654 12.717 -3.914 1.00 83.88 74 GLY A O 1
ATOM 565 N N . TRP A 1 75 ? -15.438 12.718 -4.288 1.00 84.50 75 TRP A N 1
ATOM 566 C CA . TRP A 1 75 ? -15.443 11.515 -5.127 1.00 84.50 75 TRP A CA 1
ATOM 567 C C . TRP A 1 75 ? -15.672 10.221 -4.342 1.00 84.50 75 TRP A C 1
ATOM 569 O O . TRP A 1 75 ? -15.414 10.130 -3.139 1.00 84.50 75 TRP A O 1
ATOM 579 N N . GLY A 1 76 ? -16.186 9.213 -5.049 1.00 75.62 76 GLY A N 1
ATOM 580 C CA . GLY A 1 76 ? -16.461 7.881 -4.527 1.00 75.62 76 GLY A CA 1
ATOM 581 C C . GLY A 1 76 ? -17.669 7.798 -3.592 1.00 75.62 76 GLY A C 1
ATOM 582 O O . GLY A 1 76 ? -17.862 6.771 -2.941 1.00 75.62 76 GLY A O 1
ATOM 583 N N . THR A 1 77 ? -18.479 8.857 -3.487 1.00 80.31 77 THR A N 1
ATOM 584 C CA . THR A 1 77 ? -19.697 8.876 -2.654 1.00 80.31 77 THR A CA 1
ATOM 585 C C . THR A 1 77 ? -20.832 8.036 -3.239 1.00 80.31 77 THR A C 1
ATOM 587 O O . THR A 1 77 ? -21.753 7.656 -2.519 1.00 80.31 77 THR A O 1
ATOM 590 N N . GLU A 1 78 ? -20.735 7.691 -4.520 1.00 78.12 78 GLU A N 1
ATOM 591 C CA . GLU A 1 78 ? -21.597 6.748 -5.224 1.00 78.12 78 GLU A CA 1
ATOM 592 C C . GLU A 1 78 ? -21.359 5.278 -4.829 1.00 78.12 78 GLU A C 1
ATOM 594 O O . GLU A 1 78 ? -22.211 4.430 -5.101 1.00 78.12 78 GLU A O 1
ATOM 599 N N . TYR A 1 79 ? -20.234 4.964 -4.173 1.00 73.81 79 TYR A N 1
ATOM 600 C CA . TYR A 1 79 ? -19.883 3.606 -3.751 1.00 73.81 79 TYR A CA 1
ATOM 601 C C . TYR A 1 79 ? -20.082 3.391 -2.241 1.00 73.81 79 TYR A C 1
ATOM 603 O O . TYR A 1 79 ? -19.946 4.329 -1.447 1.00 73.81 79 TYR A O 1
ATOM 611 N N . PRO A 1 80 ? -20.326 2.139 -1.799 1.00 69.75 80 PRO A N 1
ATOM 612 C CA . PRO A 1 80 ? -20.304 1.788 -0.382 1.00 69.75 80 PRO A CA 1
ATOM 613 C C . PRO A 1 80 ? -18.982 2.184 0.293 1.00 69.75 80 PRO A C 1
ATOM 615 O O . PRO A 1 80 ? -17.896 2.045 -0.279 1.00 69.75 80 PRO A O 1
ATOM 618 N N . ALA A 1 81 ? -19.062 2.667 1.536 1.00 65.75 81 ALA A N 1
ATOM 619 C CA . ALA A 1 81 ? -17.908 3.190 2.270 1.00 65.75 81 ALA A CA 1
ATOM 620 C C . ALA A 1 81 ? -16.797 2.142 2.468 1.00 65.75 81 ALA A C 1
ATOM 622 O O . ALA A 1 81 ? -15.618 2.483 2.532 1.00 65.75 81 ALA A O 1
ATOM 623 N N . GLU A 1 82 ? -17.170 0.866 2.531 1.00 63.22 82 GLU A N 1
ATOM 624 C CA . GLU A 1 82 ? -16.271 -0.280 2.626 1.00 63.22 82 GLU A CA 1
ATOM 625 C C . GLU A 1 82 ? -15.460 -0.553 1.351 1.00 63.22 82 GLU A C 1
ATOM 627 O O . GLU A 1 82 ? -14.446 -1.247 1.421 1.00 63.22 82 GLU A O 1
ATOM 632 N N . TRP A 1 83 ? -15.893 -0.039 0.196 1.00 60.12 83 TRP A N 1
ATOM 633 C CA . TRP A 1 83 ? -15.245 -0.274 -1.100 1.00 60.12 83 TRP A CA 1
ATOM 634 C C . TRP A 1 83 ? -14.366 0.893 -1.542 1.00 60.12 83 TRP A C 1
ATOM 636 O O . TRP A 1 83 ? -13.482 0.707 -2.376 1.00 60.12 83 TRP A O 1
ATOM 646 N N . ARG A 1 84 ? -14.552 2.078 -0.950 1.00 67.12 84 ARG A N 1
ATOM 647 C CA . ARG A 1 84 ? -13.741 3.264 -1.246 1.00 67.12 84 ARG A CA 1
ATOM 648 C C . ARG A 1 84 ? -12.591 3.451 -0.257 1.00 67.12 84 ARG A C 1
ATOM 650 O O . ARG A 1 84 ? -12.634 3.058 0.913 1.00 67.12 84 ARG A O 1
ATOM 657 N N . ASN A 1 85 ? -11.532 4.102 -0.713 1.00 71.06 85 ASN A N 1
ATOM 658 C CA . ASN A 1 85 ? -10.373 4.477 0.097 1.00 71.06 85 ASN A CA 1
ATOM 659 C C . ASN A 1 85 ? -10.247 6.000 0.213 1.00 71.06 85 ASN A C 1
ATOM 661 O O . ASN A 1 85 ? -9.175 6.569 0.032 1.00 71.06 85 ASN A O 1
ATOM 665 N N . GLY A 1 86 ? -11.359 6.638 0.579 1.00 79.06 86 GLY A N 1
ATOM 666 C CA . GLY A 1 86 ? -11.500 8.087 0.647 1.00 79.06 86 GLY A CA 1
ATOM 667 C C . GLY A 1 86 ? -12.119 8.617 -0.637 1.00 79.06 86 GLY A C 1
ATOM 668 O O . GLY A 1 86 ? -13.117 8.068 -1.103 1.00 79.06 86 GLY A O 1
ATOM 669 N N . ASP A 1 87 ? -11.492 9.655 -1.172 1.00 86.38 87 ASP A N 1
ATOM 670 C CA . ASP A 1 87 ? -11.976 10.458 -2.296 1.00 86.38 87 ASP A CA 1
ATOM 671 C C . ASP A 1 87 ? -11.186 10.146 -3.586 1.00 86.38 87 ASP A C 1
ATOM 673 O O . ASP A 1 87 ? -10.889 11.032 -4.390 1.00 86.38 87 ASP A O 1
ATOM 677 N N . TRP A 1 88 ? -10.748 8.891 -3.732 1.00 87.00 88 TRP A N 1
ATOM 678 C CA . TRP A 1 88 ? -9.922 8.428 -4.847 1.00 87.00 88 TRP A CA 1
ATOM 679 C C . TRP A 1 88 ? -1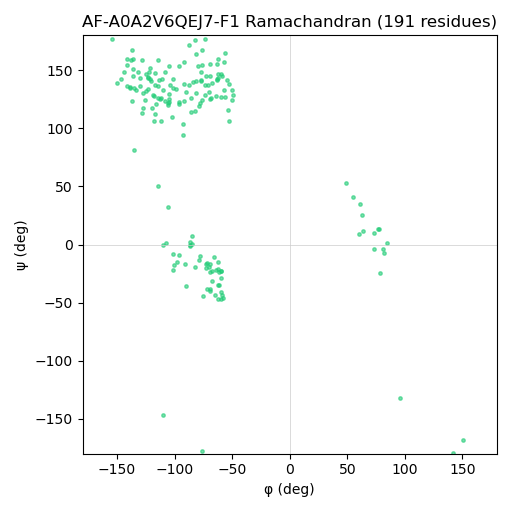0.742 7.672 -5.886 1.00 87.00 88 TRP A C 1
ATOM 681 O O . TRP A 1 88 ? -11.458 6.734 -5.546 1.00 87.00 88 TRP A O 1
ATOM 691 N N . GLU A 1 89 ? -10.505 7.994 -7.154 1.00 85.38 89 GLU A N 1
ATOM 692 C CA . GLU A 1 89 ? -10.969 7.225 -8.308 1.00 85.38 89 GLU A CA 1
ATOM 693 C C . GLU A 1 89 ? -9.799 6.627 -9.084 1.00 85.38 89 GLU A C 1
ATOM 695 O O . GLU A 1 89 ? -8.655 7.088 -9.002 1.00 85.38 89 GLU A O 1
ATOM 700 N N . TYR A 1 90 ? -10.098 5.581 -9.855 1.00 85.75 90 TYR A N 1
ATOM 701 C CA . TYR A 1 90 ? -9.100 4.744 -10.509 1.00 85.75 90 TYR A CA 1
ATOM 702 C C . TYR A 1 90 ? -9.468 4.446 -11.958 1.00 85.75 90 TYR A C 1
ATOM 704 O O . TYR A 1 90 ? -10.575 4.001 -12.253 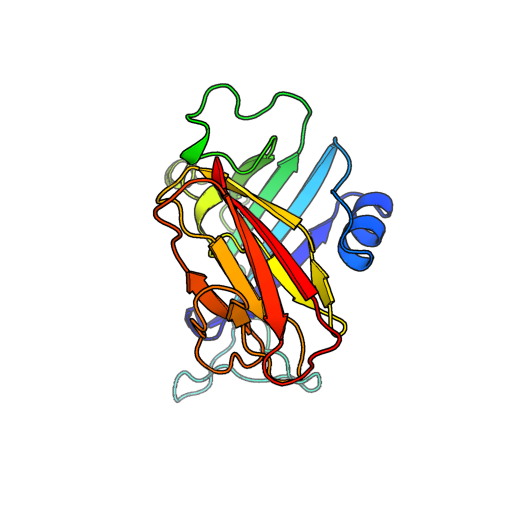1.00 85.75 90 TYR A O 1
ATOM 712 N N . ALA A 1 91 ? -8.493 4.568 -12.854 1.00 88.12 91 ALA A N 1
ATOM 713 C CA . ALA A 1 91 ? -8.609 4.126 -14.239 1.00 88.12 91 ALA A CA 1
ATOM 714 C C . ALA A 1 91 ? -7.362 3.338 -14.645 1.00 88.12 91 ALA A C 1
ATOM 716 O O . ALA A 1 91 ? -6.236 3.758 -14.388 1.00 88.12 91 ALA A O 1
ATOM 717 N N . ALA A 1 92 ? -7.542 2.184 -15.284 1.00 90.19 92 ALA A N 1
ATOM 718 C CA . ALA A 1 92 ? -6.435 1.395 -15.813 1.00 90.19 92 ALA A CA 1
ATOM 719 C C . ALA A 1 92 ? -6.452 1.411 -17.335 1.00 90.19 92 ALA A C 1
ATOM 721 O O . ALA A 1 92 ? -7.509 1.335 -17.950 1.00 90.19 92 ALA A O 1
ATOM 722 N N . PHE A 1 93 ? -5.272 1.455 -17.933 1.00 92.62 93 PHE A N 1
ATOM 723 C CA . PHE A 1 93 ? -5.084 1.545 -19.369 1.00 92.62 93 PHE A CA 1
ATOM 724 C C . PHE A 1 93 ? -4.093 0.480 -19.820 1.00 92.62 93 PHE A C 1
ATOM 726 O O . PHE A 1 93 ? -3.120 0.167 -19.124 1.00 92.62 93 PHE A O 1
ATOM 733 N N . ASN A 1 94 ? -4.341 -0.086 -20.996 1.00 93.44 94 ASN A N 1
ATOM 734 C CA . ASN A 1 94 ? -3.395 -0.990 -21.639 1.00 93.44 94 ASN A CA 1
ATOM 735 C C . ASN A 1 94 ? -2.182 -0.206 -22.205 1.00 93.44 94 ASN A C 1
ATOM 737 O O . ASN A 1 94 ? -2.164 1.027 -22.154 1.00 93.44 94 ASN A O 1
ATOM 741 N N . PRO A 1 95 ? -1.163 -0.876 -22.776 1.00 95.12 95 PRO A N 1
ATOM 742 C CA . PRO A 1 95 ? 0.007 -0.193 -23.336 1.00 95.12 95 PRO A CA 1
ATOM 743 C C . PRO A 1 95 ? -0.309 0.797 -24.467 1.00 95.12 95 PRO A C 1
ATOM 745 O O . PRO A 1 95 ? 0.479 1.703 -24.710 1.00 95.12 95 PRO A O 1
ATOM 748 N N . ALA A 1 96 ? -1.451 0.640 -25.144 1.00 94.94 96 ALA A N 1
ATOM 749 C CA . ALA A 1 96 ? -1.922 1.543 -26.192 1.00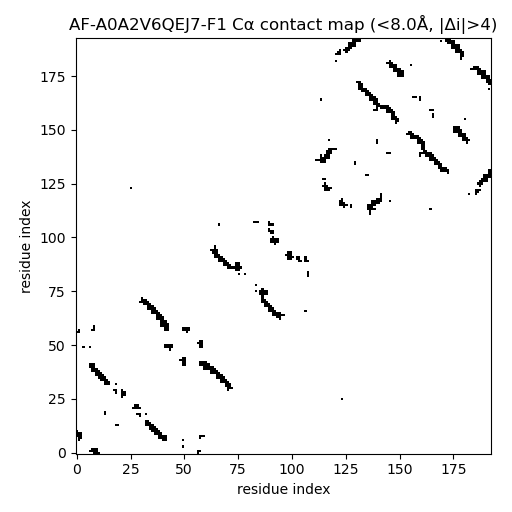 94.94 96 ALA A CA 1
ATOM 750 C C . ALA A 1 96 ? -2.735 2.736 -25.647 1.00 94.94 96 ALA A C 1
ATOM 752 O O . ALA A 1 96 ? -3.245 3.533 -26.428 1.00 94.94 96 ALA A O 1
ATOM 753 N N . GLY A 1 97 ? -2.886 2.859 -24.323 1.00 92.75 97 GLY A N 1
ATOM 754 C CA . GLY A 1 97 ? -3.665 3.926 -23.692 1.00 92.75 97 GLY A CA 1
ATOM 755 C C . GLY A 1 97 ? -5.179 3.727 -23.771 1.00 92.75 97 GLY A C 1
ATOM 756 O O . GLY A 1 97 ? -5.934 4.651 -23.484 1.00 92.75 97 GLY A O 1
ATOM 757 N N . VAL A 1 98 ? -5.643 2.531 -24.143 1.00 93.94 98 VAL A N 1
ATOM 758 C CA . VAL A 1 98 ? -7.073 2.208 -24.160 1.00 93.94 98 VAL A CA 1
ATOM 759 C C . VAL A 1 98 ? -7.516 1.848 -22.747 1.00 93.94 98 VAL A C 1
ATOM 761 O O . VAL A 1 98 ? -6.872 1.021 -22.091 1.00 93.94 98 VAL A O 1
ATOM 764 N N . LEU A 1 99 ? -8.610 2.468 -22.291 1.00 91.25 99 LEU A N 1
ATOM 765 C CA . LEU A 1 99 ? -9.217 2.196 -20.990 1.00 91.25 99 LEU A CA 1
ATOM 766 C C . LEU A 1 99 ? -9.580 0.711 -20.879 1.00 91.25 99 LEU A C 1
ATOM 768 O O . LEU A 1 99 ? -10.185 0.128 -21.777 1.00 91.25 99 LEU A O 1
ATOM 772 N N . ASN A 1 100 ? -9.218 0.113 -19.753 1.00 84.38 100 ASN A N 1
ATOM 773 C CA . ASN A 1 100 ? -9.615 -1.228 -19.377 1.00 84.38 100 ASN A CA 1
ATOM 774 C C . ASN A 1 100 ? -10.889 -1.151 -18.524 1.00 84.38 100 ASN A C 1
ATOM 776 O O . ASN A 1 100 ? -10.833 -0.975 -17.305 1.00 84.38 100 ASN A O 1
ATOM 780 N N . ASP A 1 101 ? -12.033 -1.283 -19.188 1.00 76.38 101 ASP A N 1
ATOM 781 C CA . ASP A 1 101 ? -13.381 -1.251 -18.607 1.00 76.38 101 ASP A CA 1
ATOM 782 C C . ASP A 1 101 ? -13.647 -2.382 -17.598 1.00 76.38 101 ASP A C 1
ATOM 784 O O . ASP A 1 101 ? -14.483 -2.239 -16.710 1.00 76.38 101 ASP A O 1
ATOM 788 N N . LYS A 1 102 ? -12.873 -3.472 -17.655 1.00 66.19 102 LYS A N 1
ATOM 789 C CA . LYS A 1 102 ? -12.946 -4.591 -16.699 1.00 66.19 102 LYS A CA 1
ATOM 790 C C . LYS A 1 102 ? -12.264 -4.315 -15.358 1.00 66.19 102 LYS A C 1
ATOM 792 O O . LYS A 1 102 ? -12.371 -5.133 -14.449 1.00 66.19 102 LYS A O 1
ATOM 797 N N . VAL A 1 103 ? -11.516 -3.216 -15.241 1.00 61.06 103 VAL A N 1
ATOM 798 C CA . VAL A 1 103 ? -10.763 -2.855 -14.023 1.00 61.06 103 VAL A CA 1
ATOM 799 C C . VAL A 1 103 ? -11.485 -1.780 -13.197 1.00 61.06 103 VAL A C 1
ATOM 801 O O . VAL A 1 103 ? -11.100 -1.532 -12.050 1.00 61.06 103 VAL A O 1
ATOM 804 N N . GLY A 1 104 ? -12.566 -1.194 -13.729 1.00 52.97 104 GLY A N 1
ATOM 805 C CA . GLY A 1 104 ? -13.458 -0.304 -12.982 1.00 52.97 104 GLY A CA 1
ATOM 806 C C . GLY A 1 104 ? -14.003 -1.011 -11.737 1.00 52.97 104 GLY A C 1
ATOM 807 O O . GLY A 1 104 ? -14.506 -2.125 -11.835 1.00 52.97 104 GLY A O 1
ATOM 808 N N . ALA A 1 105 ? -13.836 -0.382 -10.571 1.00 48.31 105 ALA A N 1
ATOM 809 C CA . ALA A 1 105 ? -14.073 -0.886 -9.207 1.00 48.31 105 ALA A CA 1
ATOM 810 C C . ALA A 1 105 ? -13.008 -1.824 -8.588 1.00 48.31 105 ALA A C 1
ATOM 812 O O . ALA A 1 105 ? -12.869 -1.845 -7.367 1.00 48.31 105 ALA A O 1
ATOM 813 N N . ALA A 1 106 ? -12.187 -2.545 -9.362 1.00 43.44 106 ALA A N 1
ATOM 814 C CA . ALA A 1 106 ? -11.214 -3.502 -8.797 1.00 43.44 106 ALA A CA 1
ATOM 815 C C . ALA A 1 106 ? -9.820 -2.906 -8.503 1.00 43.44 106 ALA A C 1
ATOM 817 O O . ALA A 1 106 ? -9.038 -3.481 -7.739 1.00 43.44 106 ALA A O 1
ATOM 818 N N . ALA A 1 107 ? -9.482 -1.742 -9.068 1.00 44.88 107 ALA A N 1
ATOM 819 C CA . ALA A 1 107 ? -8.189 -1.090 -8.825 1.00 44.88 107 ALA A CA 1
ATOM 820 C C . ALA A 1 107 ? -8.022 -0.540 -7.392 1.00 44.88 107 ALA A C 1
ATOM 822 O O . ALA A 1 107 ? -6.886 -0.372 -6.945 1.00 44.88 107 ALA A O 1
ATOM 823 N N . ALA A 1 108 ? -9.116 -0.382 -6.636 1.00 43.31 108 ALA A N 1
ATOM 824 C CA . ALA A 1 108 ? -9.078 -0.077 -5.203 1.00 43.31 108 ALA A CA 1
ATOM 825 C C . ALA A 1 108 ? -8.474 -1.219 -4.347 1.00 43.31 108 ALA A C 1
ATOM 827 O O . ALA A 1 108 ? -8.174 -1.018 -3.172 1.00 43.31 108 ALA A O 1
ATOM 828 N N . SER A 1 109 ? -8.251 -2.412 -4.924 1.00 40.38 109 SER A N 1
ATOM 829 C CA . SER A 1 109 ? -7.895 -3.638 -4.189 1.00 40.38 109 SER A CA 1
ATOM 830 C C . SER A 1 109 ? -6.453 -4.146 -4.396 1.00 40.38 109 SER A C 1
ATOM 832 O O . SER A 1 109 ? -6.085 -5.172 -3.820 1.00 40.38 109 SER A O 1
ATOM 834 N N . ALA A 1 110 ? -5.603 -3.503 -5.207 1.00 42.44 110 ALA A N 1
ATOM 835 C CA . ALA A 1 110 ? -4.312 -4.101 -5.605 1.00 42.44 110 ALA A CA 1
ATOM 836 C C . ALA A 1 110 ? -3.135 -3.890 -4.621 1.00 42.44 110 ALA A C 1
ATOM 838 O O . ALA A 1 110 ? -2.019 -4.372 -4.865 1.00 42.44 110 ALA A O 1
ATOM 839 N N . ALA A 1 111 ? -3.370 -3.209 -3.501 1.00 40.53 111 ALA A N 1
ATOM 840 C CA . ALA A 1 111 ? -2.507 -3.257 -2.328 1.00 40.53 111 ALA A CA 1
ATOM 841 C C . ALA A 1 111 ? -3.371 -3.696 -1.140 1.00 40.53 111 ALA A C 1
ATOM 843 O O . ALA A 1 111 ? -4.466 -3.151 -0.993 1.00 40.53 111 ALA A O 1
ATOM 844 N N . PRO A 1 112 ? -2.931 -4.648 -0.292 1.00 43.12 112 PRO A N 1
ATOM 845 C CA . PRO A 1 112 ? -3.576 -4.814 1.001 1.00 43.12 112 PRO A CA 1
ATOM 846 C C . PRO A 1 112 ? -3.555 -3.442 1.675 1.00 43.12 112 PRO A C 1
ATOM 848 O O . PRO A 1 112 ? -2.483 -2.872 1.888 1.00 43.12 112 PRO A O 1
ATOM 851 N N . ARG A 1 113 ? -4.746 -2.881 1.897 1.00 57.75 113 ARG A N 1
ATOM 852 C CA . ARG A 1 113 ? -4.950 -1.611 2.589 1.00 57.75 113 ARG A CA 1
ATOM 853 C C . ARG A 1 113 ? -4.223 -1.721 3.921 1.00 57.75 113 ARG A C 1
ATOM 855 O O . ARG A 1 113 ? -4.652 -2.484 4.775 1.00 57.75 113 ARG A O 1
ATOM 862 N N . SER A 1 114 ? -3.086 -1.049 4.067 1.00 62.50 114 SER A N 1
ATOM 863 C CA . SER A 1 114 ? -2.448 -0.908 5.368 1.00 62.50 114 SER A CA 1
ATOM 864 C C . SER A 1 114 ? -3.078 0.289 6.049 1.00 62.50 114 SER A C 1
ATOM 866 O O . SER A 1 114 ? -2.907 1.415 5.584 1.00 62.50 114 SER A O 1
ATOM 868 N N . ASP A 1 115 ? -3.793 0.048 7.137 1.00 83.69 115 ASP A N 1
ATOM 869 C CA . ASP A 1 115 ? -4.286 1.113 8.004 1.00 83.69 115 ASP A CA 1
ATOM 870 C C . ASP A 1 115 ? -3.127 1.778 8.755 1.00 83.69 115 ASP A C 1
ATOM 872 O O . ASP A 1 115 ? -3.234 2.938 9.136 1.00 83.69 115 ASP A O 1
ATOM 876 N N . VAL A 1 116 ? -2.007 1.059 8.928 1.00 87.94 116 VAL A N 1
ATOM 877 C CA . VAL A 1 116 ? -0.784 1.552 9.571 1.00 87.94 116 VAL A CA 1
ATOM 878 C C . VAL A 1 116 ? 0.462 1.121 8.787 1.00 87.94 116 VAL A C 1
ATOM 880 O O . VAL A 1 116 ? 0.734 -0.064 8.595 1.00 87.94 116 VAL A O 1
ATOM 883 N N . SER A 1 117 ? 1.272 2.088 8.374 1.00 88.19 117 SER A N 1
ATOM 884 C CA . SER A 1 117 ? 2.620 1.880 7.843 1.00 88.19 117 SER A CA 1
ATOM 885 C C . SER A 1 117 ? 3.650 1.954 8.969 1.00 88.19 117 SER A C 1
ATOM 887 O O . SER A 1 117 ? 3.561 2.819 9.840 1.00 88.19 117 SER A O 1
ATOM 889 N N . ILE A 1 118 ? 4.638 1.062 8.954 1.00 91.50 118 ILE A N 1
ATOM 890 C CA . ILE A 1 118 ? 5.801 1.121 9.840 1.00 91.50 118 ILE A CA 1
ATOM 891 C C . ILE A 1 118 ? 6.975 1.665 9.033 1.00 91.50 118 ILE A C 1
ATOM 893 O O . ILE A 1 118 ? 7.462 0.991 8.125 1.00 91.50 118 ILE A O 1
ATOM 897 N N . MET A 1 119 ? 7.399 2.889 9.334 1.00 80.38 119 MET A N 1
ATOM 898 C CA . MET A 1 119 ? 8.472 3.571 8.611 1.00 80.38 119 MET A CA 1
ATOM 899 C C . MET A 1 119 ? 9.213 4.521 9.547 1.00 80.38 119 MET A C 1
ATOM 901 O O . MET A 1 119 ? 8.585 5.221 10.342 1.00 80.38 119 MET A O 1
ATOM 905 N N . GLY A 1 120 ? 10.539 4.574 9.440 1.00 84.75 120 GLY A N 1
ATOM 906 C CA . GLY A 1 120 ? 11.373 5.468 10.238 1.00 84.75 120 GLY A CA 1
ATOM 907 C C . GLY A 1 120 ? 11.264 5.196 11.737 1.00 84.75 120 GLY A C 1
ATOM 908 O O . GLY A 1 120 ? 11.288 6.143 12.518 1.00 84.75 120 GLY A O 1
ATOM 909 N N . PHE A 1 121 ? 11.108 3.925 12.137 1.00 92.50 121 PHE A N 1
ATOM 910 C CA . PHE A 1 121 ? 10.849 3.540 13.531 1.00 92.50 121 PHE A CA 1
ATOM 911 C C . PHE A 1 121 ? 9.616 4.246 14.125 1.00 92.50 121 PHE A C 1
ATOM 913 O O . PHE A 1 121 ? 9.616 4.662 15.283 1.00 92.50 121 PHE A O 1
ATOM 920 N N . ALA A 1 122 ? 8.545 4.380 13.340 1.00 90.38 122 ALA A N 1
ATOM 921 C CA . ALA A 1 122 ? 7.266 4.920 13.789 1.00 90.38 122 ALA A CA 1
ATOM 922 C C . ALA A 1 122 ? 6.080 4.165 13.171 1.00 90.38 122 ALA A C 1
ATOM 924 O O . ALA A 1 122 ? 6.191 3.588 12.090 1.00 90.38 122 ALA A O 1
ATOM 925 N N . PHE A 1 123 ? 4.937 4.186 13.863 1.00 93.19 123 PHE A N 1
ATOM 926 C CA . PHE A 1 123 ? 3.643 3.762 13.322 1.00 93.19 123 PHE A CA 1
ATOM 927 C C . PHE A 1 123 ? 2.933 4.977 12.715 1.00 93.19 123 PHE A C 1
ATOM 929 O O . PHE A 1 123 ? 2.733 5.978 13.404 1.00 93.19 123 PHE A O 1
ATOM 936 N N . GLY A 1 124 ? 2.572 4.899 11.436 1.00 81.75 124 GLY A N 1
ATOM 937 C CA . GLY A 1 124 ? 1.968 5.988 10.673 1.00 81.75 124 GLY A CA 1
ATOM 938 C C . GLY A 1 124 ? 0.672 5.561 9.974 1.00 81.75 124 GLY A C 1
ATOM 939 O O . GLY A 1 124 ? 0.744 4.712 9.087 1.00 81.75 124 GLY A O 1
ATOM 940 N N . PRO A 1 125 ? -0.489 6.154 10.302 1.00 91.06 125 PRO A N 1
ATOM 941 C CA . PRO A 1 125 ? -0.725 7.024 11.455 1.00 91.06 125 PRO A CA 1
ATOM 942 C C . PRO A 1 125 ? -0.522 6.277 12.785 1.00 91.06 125 PRO A C 1
ATOM 944 O O . PRO A 1 125 ? -0.673 5.059 12.867 1.00 91.06 125 PRO A O 1
ATOM 947 N N . ASN A 1 126 ? -0.201 7.015 13.850 1.00 84.12 126 ASN A N 1
ATOM 948 C CA . ASN A 1 126 ? -0.045 6.438 15.189 1.00 84.12 126 ASN A CA 1
ATOM 949 C C . ASN A 1 126 ? -1.393 6.182 15.885 1.00 84.12 126 ASN A C 1
ATOM 951 O O . ASN A 1 126 ? -1.430 5.464 16.879 1.00 84.12 126 ASN A O 1
ATOM 955 N N . LYS A 1 127 ? -2.495 6.734 15.366 1.00 91.44 127 LYS A N 1
ATOM 956 C CA . LYS A 1 127 ? -3.865 6.452 15.795 1.00 91.44 127 LYS A CA 1
ATOM 957 C C . LYS A 1 127 ? -4.714 6.070 14.584 1.00 91.44 127 LYS A C 1
ATOM 959 O O . LYS A 1 127 ? -4.733 6.803 13.599 1.00 91.44 127 LYS A O 1
ATOM 964 N N . VAL A 1 128 ? -5.441 4.962 14.688 1.00 89.38 128 VAL A N 1
ATOM 965 C CA . VAL A 1 128 ? -6.450 4.533 13.706 1.00 89.38 128 VAL A CA 1
ATOM 966 C C . VAL A 1 128 ? -7.788 4.303 14.393 1.00 89.38 128 VAL A C 1
ATOM 968 O O . VAL A 1 128 ? -7.816 3.871 15.544 1.00 89.38 128 VAL A O 1
ATOM 971 N N . THR A 1 129 ? -8.883 4.574 13.687 1.00 89.81 129 THR A N 1
ATOM 972 C CA . THR A 1 129 ? -10.248 4.320 14.162 1.00 89.81 129 THR A CA 1
ATOM 973 C C . THR A 1 129 ? -10.930 3.331 13.223 1.00 89.81 129 THR A C 1
ATOM 975 O O . THR A 1 129 ? -10.919 3.544 12.010 1.00 89.81 129 THR A O 1
ATOM 978 N N . VAL A 1 130 ? -11.510 2.260 13.766 1.00 88.06 130 VAL A N 1
ATOM 979 C CA . VAL A 1 130 ? -12.197 1.201 13.006 1.00 88.06 130 VAL A CA 1
ATOM 980 C C . VAL A 1 130 ? -13.492 0.771 13.691 1.00 88.06 130 VAL A C 1
ATOM 982 O O . VAL A 1 130 ? -13.655 0.965 14.891 1.00 88.06 130 VAL A O 1
ATOM 985 N N . ASP A 1 131 ? -14.413 0.171 12.941 1.00 86.81 131 ASP A N 1
ATOM 986 C CA . ASP A 1 131 ? -15.619 -0.436 13.518 1.00 86.81 131 ASP A CA 1
ATOM 987 C C . ASP A 1 131 ? -15.285 -1.790 14.156 1.00 86.81 131 ASP A C 1
ATOM 989 O O . ASP A 1 131 ? -14.415 -2.519 13.660 1.00 86.81 131 ASP A O 1
ATOM 993 N N . ALA A 1 132 ? -15.997 -2.161 15.222 1.00 90.88 132 ALA A N 1
ATOM 994 C CA . ALA A 1 132 ? -15.860 -3.479 15.839 1.00 90.88 132 ALA A CA 1
ATOM 995 C C . ALA A 1 132 ? -15.962 -4.616 14.803 1.00 90.88 132 ALA A C 1
ATOM 997 O O . ALA A 1 132 ? -16.841 -4.651 13.941 1.00 90.88 132 ALA A O 1
ATOM 998 N N . GLY A 1 133 ? -15.023 -5.561 14.877 1.00 85.50 133 GLY A N 1
ATOM 999 C CA . GLY A 1 133 ? -14.923 -6.688 13.950 1.00 85.50 133 GLY A CA 1
ATOM 1000 C C . GLY A 1 133 ? -14.244 -6.373 12.612 1.00 85.50 133 GLY A C 1
ATOM 1001 O O . GLY A 1 133 ? -14.023 -7.298 11.830 1.00 85.50 133 GLY A O 1
ATOM 1002 N N . LYS A 1 134 ? -13.860 -5.118 12.333 1.00 85.62 134 LYS A N 1
ATOM 1003 C CA . LYS A 1 134 ? -13.026 -4.798 11.166 1.00 85.62 134 LYS A CA 1
ATOM 1004 C C . LYS A 1 134 ? -11.545 -5.068 11.462 1.00 85.62 134 LYS A C 1
ATOM 1006 O O . LYS A 1 134 ? -11.078 -4.798 12.573 1.00 85.62 134 LYS A O 1
ATOM 1011 N N . PRO A 1 135 ? -10.792 -5.615 10.492 1.00 90.12 135 PRO A N 1
ATOM 1012 C CA . PRO A 1 135 ? -9.362 -5.803 10.653 1.00 90.12 135 PRO A CA 1
ATOM 1013 C C . PRO A 1 135 ? -8.632 -4.459 10.570 1.00 90.12 135 PRO A C 1
ATOM 1015 O O . PRO A 1 135 ? -9.000 -3.598 9.776 1.00 90.12 135 PRO A O 1
ATOM 1018 N N . VAL A 1 136 ? -7.561 -4.329 11.347 1.00 93.19 136 VAL A N 1
ATOM 1019 C CA . VAL A 1 136 ? -6.528 -3.301 11.182 1.00 93.19 136 VAL A CA 1
ATOM 1020 C C . VAL A 1 136 ? -5.304 -3.979 10.589 1.00 93.19 136 VAL A C 1
ATOM 1022 O O . VAL A 1 136 ? -4.865 -5.002 11.116 1.00 93.19 136 VAL A O 1
ATOM 1025 N N . THR A 1 137 ? -4.750 -3.430 9.511 1.00 92.38 137 THR A N 1
ATOM 1026 C CA . THR A 1 137 ? -3.583 -3.995 8.822 1.00 92.38 137 THR A CA 1
ATOM 1027 C C . THR A 1 137 ? -2.352 -3.112 8.987 1.00 92.38 137 THR A C 1
ATOM 1029 O O . THR A 1 137 ? -2.356 -1.938 8.619 1.00 92.38 137 THR A O 1
ATOM 1032 N N . TRP A 1 138 ? -1.262 -3.707 9.462 1.00 94.56 138 TRP A N 1
ATOM 1033 C CA . TRP A 1 138 ? 0.059 -3.090 9.524 1.00 94.56 138 TRP A CA 1
ATOM 1034 C C . TRP A 1 138 ? 0.935 -3.585 8.376 1.00 94.56 138 TRP A C 1
ATOM 1036 O O . TRP A 1 138 ? 0.894 -4.770 8.045 1.00 94.56 138 TRP A O 1
ATOM 1046 N N . VAL A 1 139 ? 1.765 -2.712 7.804 1.00 90.50 139 VAL A N 1
ATOM 1047 C CA . VAL A 1 139 ? 2.808 -3.070 6.824 1.00 90.50 139 VAL A CA 1
ATOM 1048 C C . VAL A 1 139 ? 4.160 -2.565 7.298 1.00 90.50 139 VAL A C 1
ATOM 1050 O O . VAL A 1 139 ? 4.290 -1.395 7.648 1.00 90.50 139 VAL A O 1
ATOM 1053 N N . ASN A 1 140 ? 5.181 -3.422 7.256 1.00 91.62 140 ASN A N 1
ATOM 1054 C CA . ASN A 1 140 ? 6.552 -2.991 7.496 1.00 91.62 140 ASN A CA 1
ATOM 1055 C C . ASN A 1 140 ? 7.183 -2.388 6.231 1.00 91.62 140 ASN A C 1
ATOM 1057 O O . ASN A 1 140 ? 7.392 -3.089 5.243 1.00 91.62 140 ASN A O 1
ATOM 1061 N N . GLY A 1 141 ? 7.504 -1.097 6.262 1.00 80.69 141 G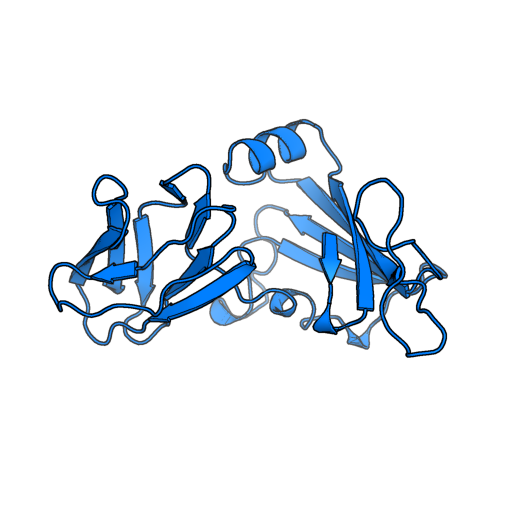LY A N 1
ATOM 1062 C CA . GLY A 1 141 ? 8.250 -0.399 5.216 1.00 80.69 141 GLY A CA 1
ATOM 1063 C C . GLY A 1 141 ? 9.748 -0.232 5.502 1.00 80.69 141 GLY A C 1
ATOM 1064 O O . GLY A 1 141 ? 10.504 0.041 4.565 1.00 80.69 141 GLY A O 1
ATOM 1065 N N . ASP A 1 142 ? 10.178 -0.430 6.749 1.00 73.06 142 ASP A N 1
ATOM 1066 C CA . ASP A 1 142 ? 11.577 -0.349 7.173 1.00 73.06 142 ASP A CA 1
ATOM 1067 C C . ASP A 1 142 ? 12.375 -1.593 6.749 1.00 73.06 142 ASP A C 1
ATOM 1069 O O . ASP A 1 142 ? 11.837 -2.688 6.592 1.00 73.06 142 ASP A O 1
ATOM 1073 N N . GLU A 1 143 ? 13.695 -1.437 6.599 1.00 82.00 143 GLU A N 1
ATOM 1074 C CA . GLU A 1 143 ? 14.623 -2.582 6.525 1.00 82.00 143 GLU A CA 1
ATOM 1075 C C . GLU A 1 143 ? 14.696 -3.333 7.865 1.00 82.00 143 GLU A C 1
ATOM 1077 O O . GLU A 1 143 ? 14.889 -4.548 7.900 1.00 82.00 143 GLU A O 1
ATOM 1082 N N . SER A 1 144 ? 14.524 -2.609 8.975 1.00 94.06 144 SER A N 1
ATOM 1083 C CA . SER A 1 144 ? 14.503 -3.176 10.321 1.00 94.06 144 SER A CA 1
ATOM 1084 C C . SER A 1 144 ? 13.264 -4.058 10.533 1.00 94.06 144 SER A C 1
ATOM 1086 O O . SER A 1 144 ? 12.161 -3.679 10.126 1.00 94.06 144 SER A O 1
ATOM 1088 N N . PRO A 1 145 ? 13.397 -5.215 11.204 1.00 96.19 145 PRO A N 1
ATOM 1089 C CA . PRO A 1 145 ? 12.254 -6.040 11.569 1.00 96.19 145 PRO A CA 1
ATOM 1090 C C . PRO A 1 145 ? 11.408 -5.359 12.649 1.00 96.19 145 PRO A C 1
ATOM 1092 O O . PRO A 1 145 ? 11.940 -4.735 13.566 1.00 96.19 145 PRO A O 1
ATOM 1095 N N . HIS A 1 146 ? 10.090 -5.540 12.587 1.00 98.06 146 HIS A N 1
ATOM 1096 C CA . HIS A 1 146 ? 9.151 -4.986 13.569 1.00 98.06 146 HIS A CA 1
ATO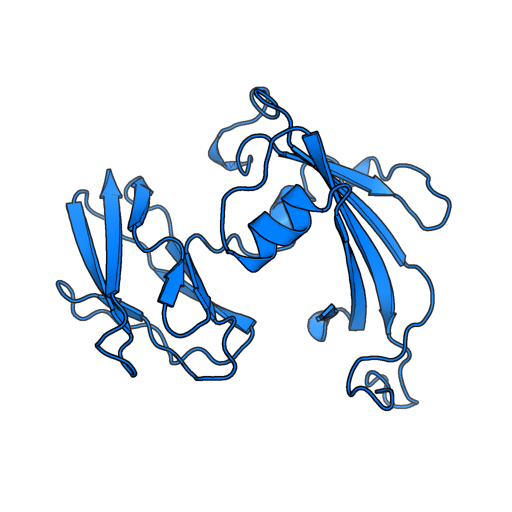M 1097 C C . HIS A 1 146 ? 8.094 -6.011 13.979 1.00 98.06 146 HIS A C 1
ATOM 1099 O O . HIS A 1 146 ? 7.847 -6.981 13.273 1.00 98.06 146 HIS A O 1
ATOM 1105 N N . GLN A 1 147 ? 7.456 -5.808 15.129 1.00 98.31 147 GLN A N 1
ATOM 1106 C CA . GLN A 1 147 ? 6.382 -6.675 15.625 1.00 98.31 147 GLN A CA 1
ATOM 1107 C C . GLN A 1 147 ? 5.302 -5.824 16.279 1.00 98.31 147 GLN A C 1
ATOM 1109 O O . GLN A 1 147 ? 5.630 -4.963 17.085 1.00 98.31 147 GLN A O 1
ATOM 1114 N N . ILE A 1 148 ? 4.030 -6.106 16.017 1.00 98.19 148 ILE A N 1
ATOM 1115 C CA . ILE A 1 148 ? 2.907 -5.440 16.673 1.00 98.19 148 ILE A CA 1
ATOM 1116 C C . ILE A 1 148 ? 2.619 -6.182 17.977 1.00 98.19 148 ILE A C 1
ATOM 1118 O O . ILE A 1 148 ? 2.438 -7.401 17.965 1.00 98.19 148 ILE A O 1
ATOM 1122 N N . ALA A 1 149 ? 2.587 -5.464 19.099 1.00 98.00 149 ALA A N 1
ATOM 1123 C CA . ALA A 1 149 ? 2.249 -6.012 20.408 1.00 98.00 149 ALA A CA 1
ATOM 1124 C C . ALA A 1 149 ? 1.155 -5.169 21.073 1.00 98.00 149 ALA A C 1
ATOM 1126 O O . ALA A 1 149 ? 1.400 -4.021 21.443 1.00 98.00 149 ALA A O 1
ATOM 1127 N N . ILE A 1 150 ? -0.036 -5.746 21.246 1.00 97.38 150 ILE A N 1
ATOM 1128 C CA . ILE A 1 150 ? -1.160 -5.092 21.924 1.00 97.38 150 ILE A CA 1
ATOM 1129 C C . ILE A 1 150 ? -0.935 -5.158 23.435 1.00 97.38 150 ILE A C 1
ATOM 1131 O O . ILE A 1 150 ? -0.806 -6.238 24.019 1.00 97.38 150 ILE A O 1
ATOM 1135 N N . THR A 1 151 ? -0.891 -4.001 24.089 1.00 92.44 151 THR A N 1
ATOM 1136 C CA . THR A 1 151 ? -0.489 -3.887 25.497 1.00 92.44 151 THR A CA 1
ATOM 1137 C C . THR A 1 151 ? -1.517 -4.508 26.442 1.00 92.44 151 THR A C 1
ATOM 1139 O O . THR A 1 151 ? -1.129 -5.187 27.404 1.00 92.44 151 THR A O 1
ATOM 1142 N N . SER A 1 152 ? -2.808 -4.303 26.149 1.00 87.81 152 SER A N 1
ATOM 1143 C CA . SER A 1 152 ? -3.941 -4.736 26.976 1.00 87.81 152 SER A CA 1
ATOM 1144 C C . SER A 1 152 ? -4.208 -6.239 26.887 1.00 87.81 152 SER A C 1
ATOM 1146 O O . SER A 1 152 ? -4.387 -6.888 27.912 1.00 87.81 152 SER A O 1
ATOM 1148 N N . THR A 1 153 ? -4.181 -6.812 25.682 1.00 89.81 153 THR A N 1
ATOM 1149 C CA . THR A 1 153 ? -4.509 -8.232 25.450 1.00 89.81 153 THR A CA 1
ATOM 1150 C C . THR A 1 153 ? -3.287 -9.145 25.394 1.00 89.81 153 THR A C 1
ATOM 1152 O O . THR A 1 153 ? -3.438 -10.362 25.343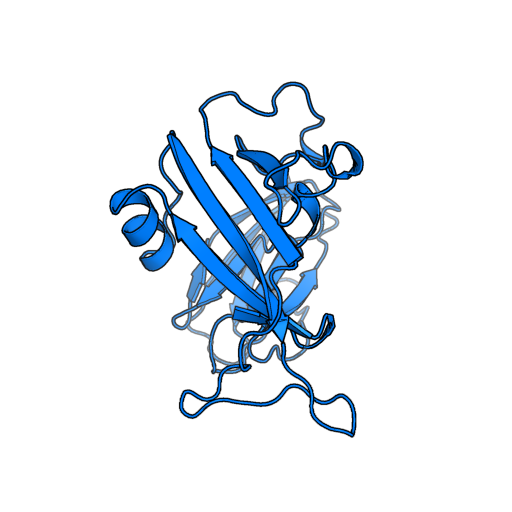 1.00 89.81 153 THR A O 1
ATOM 1155 N N . LYS A 1 154 ? -2.072 -8.579 25.364 1.00 90.94 154 LYS A N 1
ATOM 1156 C CA . LYS A 1 154 ? -0.804 -9.291 25.113 1.00 90.94 154 LYS A CA 1
ATOM 1157 C C . LYS A 1 154 ? -0.732 -10.004 23.757 1.00 90.94 154 LYS A C 1
ATOM 1159 O O . LYS A 1 154 ? 0.235 -10.726 23.514 1.00 90.94 154 LYS A O 1
ATOM 1164 N N . ALA A 1 155 ? -1.699 -9.780 22.866 1.00 94.94 155 ALA A N 1
ATOM 1165 C CA . ALA A 1 155 ? -1.678 -10.319 21.515 1.00 94.94 155 ALA A CA 1
ATOM 1166 C C . ALA A 1 155 ? -0.484 -9.758 20.728 1.00 94.94 155 ALA A C 1
ATOM 1168 O O . ALA A 1 155 ? -0.120 -8.587 20.879 1.00 94.94 155 ALA A O 1
ATOM 1169 N N . ARG A 1 156 ? 0.127 -10.598 19.889 1.00 97.50 156 ARG A N 1
ATOM 1170 C CA . ARG A 1 156 ? 1.301 -10.241 19.087 1.00 97.50 156 ARG A CA 1
ATOM 1171 C C . ARG A 1 156 ? 1.174 -10.754 17.663 1.00 97.50 156 ARG A C 1
ATOM 1173 O O . ARG A 1 156 ? 0.685 -11.861 17.452 1.00 97.50 156 ARG A O 1
ATOM 1180 N N . SER A 1 157 ? 1.685 -9.980 16.714 1.00 97.75 157 SER A N 1
ATOM 1181 C CA . SER A 1 157 ? 1.934 -10.462 15.357 1.00 97.75 157 SER A CA 1
ATOM 1182 C C . SER A 1 157 ? 3.192 -11.347 15.305 1.00 97.75 157 SER A C 1
ATOM 1184 O O . SER A 1 157 ? 4.027 -11.309 16.220 1.00 97.75 157 SER A O 1
ATOM 1186 N N . PRO A 1 158 ? 3.424 -12.074 14.199 1.00 98.00 158 PRO A N 1
ATOM 1187 C CA . PRO A 1 158 ? 4.772 -12.485 13.813 1.00 98.00 158 PRO A CA 1
ATOM 1188 C C . PRO A 1 158 ? 5.715 -11.278 13.681 1.00 98.00 158 PRO A C 1
ATOM 1190 O O . PRO A 1 158 ? 5.269 -10.130 13.586 1.00 98.00 158 PRO A O 1
ATOM 1193 N N . ILE A 1 159 ? 7.023 -11.537 13.648 1.00 97.50 159 ILE A N 1
ATOM 1194 C CA . ILE A 1 159 ? 7.999 -10.519 13.246 1.00 97.50 159 ILE A CA 1
ATOM 1195 C C . ILE A 1 159 ? 7.816 -10.259 11.750 1.00 97.50 159 ILE A C 1
ATOM 1197 O O . ILE A 1 159 ? 7.869 -11.188 10.947 1.00 97.50 159 ILE A O 1
ATOM 1201 N N . LEU A 1 160 ? 7.601 -8.998 11.393 1.00 93.00 160 LEU A N 1
ATOM 1202 C CA . LEU A 1 160 ? 7.442 -8.532 10.025 1.00 93.00 160 LEU A CA 1
ATOM 1203 C C . LEU A 1 160 ? 8.782 -8.015 9.514 1.00 93.00 160 LEU A C 1
ATOM 1205 O O . LEU A 1 160 ? 9.337 -7.065 10.072 1.00 93.00 160 LEU A O 1
ATOM 1209 N N . ILE A 1 161 ? 9.284 -8.606 8.434 1.00 92.25 161 ILE A N 1
ATOM 1210 C CA . ILE A 1 161 ? 10.393 -8.038 7.655 1.00 92.25 161 ILE A CA 1
ATOM 1211 C C . ILE A 1 161 ? 9.861 -7.076 6.583 1.00 92.25 161 ILE A C 1
ATOM 1213 O O . ILE A 1 161 ? 8.650 -6.992 6.362 1.00 92.25 161 ILE A O 1
ATOM 1217 N N . LYS A 1 162 ? 10.756 -6.349 5.908 1.00 86.38 162 LYS A N 1
ATOM 1218 C CA . LYS A 1 162 ? 10.384 -5.353 4.899 1.00 86.38 162 LYS A CA 1
ATOM 1219 C C . LYS A 1 162 ? 9.388 -5.891 3.867 1.00 86.38 162 LYS A C 1
ATOM 1221 O O . LYS A 1 162 ? 9.608 -6.922 3.235 1.00 86.38 162 LYS A O 1
ATOM 1226 N N . GLY A 1 163 ? 8.307 -5.148 3.666 1.00 76.94 163 GLY A N 1
ATOM 1227 C CA . GLY A 1 163 ? 7.228 -5.448 2.730 1.00 76.94 163 GLY A CA 1
ATOM 1228 C C . GLY A 1 163 ? 6.186 -6.442 3.246 1.00 76.94 163 GLY A C 1
ATOM 1229 O O . GLY A 1 163 ? 5.174 -6.628 2.574 1.00 76.94 163 GLY A O 1
ATOM 1230 N N . GLN A 1 164 ? 6.390 -7.070 4.410 1.00 82.31 164 GLN A N 1
ATOM 1231 C CA . GLN A 1 164 ? 5.387 -7.951 5.008 1.00 82.31 164 GLN A CA 1
ATOM 1232 C C . GLN A 1 164 ? 4.297 -7.164 5.731 1.00 82.31 164 GLN A C 1
ATOM 1234 O O . GLN A 1 164 ? 4.518 -6.057 6.228 1.00 82.31 164 GLN A O 1
ATOM 1239 N N . SER A 1 165 ? 3.121 -7.780 5.812 1.00 87.56 165 SER A N 1
ATOM 1240 C CA . SER A 1 165 ? 1.944 -7.227 6.465 1.00 87.56 165 SER A CA 1
ATOM 1241 C C . SER A 1 165 ? 1.344 -8.198 7.475 1.00 87.56 165 SER A C 1
ATOM 1243 O O . SER A 1 165 ? 1.557 -9.411 7.404 1.00 87.56 165 SER A O 1
ATOM 1245 N N . HIS A 1 166 ? 0.576 -7.662 8.417 1.00 94.06 166 HIS A N 1
ATOM 1246 C CA . HIS A 1 166 ? -0.238 -8.457 9.326 1.00 94.06 166 HIS A CA 1
ATOM 1247 C C . HIS A 1 166 ? -1.521 -7.719 9.682 1.00 94.06 166 HIS A C 1
ATOM 1249 O O . HIS A 1 166 ? -1.496 -6.506 9.876 1.00 94.06 166 HIS A O 1
ATOM 1255 N N . ALA A 1 167 ? -2.621 -8.461 9.796 1.00 93.50 167 ALA A N 1
ATOM 1256 C CA . ALA A 1 167 ? -3.916 -7.928 10.184 1.00 93.50 167 ALA A CA 1
ATOM 1257 C C . ALA A 1 167 ? -4.362 -8.501 11.532 1.00 93.50 167 ALA A C 1
ATOM 1259 O O . ALA A 1 167 ? -4.256 -9.705 11.762 1.00 93.50 167 ALA A O 1
ATOM 1260 N N . MET A 1 168 ? -4.893 -7.643 12.404 1.00 95.12 168 MET A N 1
ATOM 1261 C CA . MET A 1 168 ? -5.516 -8.036 13.673 1.00 95.12 168 MET A CA 1
ATOM 1262 C C . MET A 1 168 ? -6.950 -7.513 13.717 1.00 95.12 168 MET A C 1
ATOM 1264 O O . MET A 1 168 ? -7.226 -6.430 13.213 1.00 95.12 168 MET A O 1
ATOM 1268 N N . THR A 1 169 ? -7.863 -8.274 14.319 1.00 94.38 169 THR A N 1
ATOM 1269 C CA . THR A 1 169 ? -9.276 -7.887 14.467 1.00 94.38 169 THR A CA 1
ATOM 1270 C C . THR A 1 169 ? -9.605 -7.668 15.937 1.00 94.38 169 THR A C 1
ATOM 1272 O O . THR A 1 169 ? -9.141 -8.419 16.797 1.00 94.38 169 THR A O 1
ATOM 1275 N N . PHE A 1 170 ? -10.429 -6.661 16.218 1.00 93.88 170 PHE A N 1
ATOM 1276 C CA . PHE A 1 170 ? -10.839 -6.283 17.567 1.00 93.88 170 PHE A CA 1
ATOM 1277 C C . PHE A 1 170 ? -12.359 -6.402 17.681 1.00 93.88 170 PHE A C 1
ATOM 1279 O O . PHE A 1 170 ? -13.093 -5.739 16.955 1.00 93.88 170 PHE A O 1
ATOM 1286 N N . ALA A 1 171 ? -12.833 -7.292 18.554 1.00 92.75 171 ALA A N 1
ATOM 1287 C CA . ALA A 1 171 ? -14.251 -7.650 18.627 1.00 92.75 171 ALA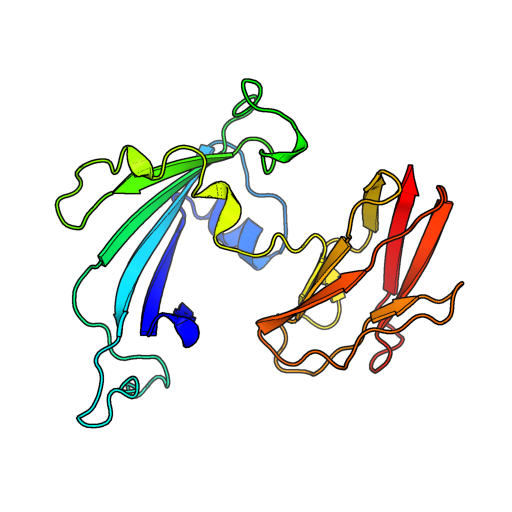 A CA 1
ATOM 1288 C C . ALA A 1 171 ? -15.107 -6.670 19.446 1.00 92.75 171 ALA A C 1
ATOM 1290 O O . ALA A 1 171 ? -16.327 -6.676 19.314 1.00 92.75 171 ALA A O 1
ATOM 1291 N N . SER A 1 172 ? -14.494 -5.861 20.308 1.00 95.25 172 SER A N 1
ATOM 1292 C CA . SER A 1 172 ? -15.209 -4.991 21.241 1.00 95.25 172 SER A CA 1
ATOM 1293 C C . SER A 1 172 ? -14.800 -3.543 21.036 1.00 95.25 172 SER A C 1
ATOM 1295 O O . SER A 1 172 ? -13.633 -3.260 20.772 1.00 95.25 172 SER A O 1
ATOM 1297 N N . ALA A 1 173 ? -15.765 -2.636 21.184 1.00 95.62 173 ALA A N 1
ATOM 1298 C CA . ALA A 1 173 ? -15.486 -1.211 21.216 1.00 95.62 173 ALA A CA 1
ATOM 1299 C C . ALA A 1 173 ? -14.539 -0.871 22.377 1.00 95.62 173 ALA A C 1
ATOM 1301 O O . ALA A 1 173 ? -14.583 -1.493 23.445 1.00 95.62 173 ALA A O 1
ATOM 1302 N N . GLY A 1 174 ? -13.686 0.123 22.160 1.00 95.88 174 GLY A N 1
ATOM 1303 C CA . GLY A 1 174 ? -12.696 0.567 23.130 1.00 95.88 174 GLY A CA 1
ATOM 1304 C C . GLY A 1 174 ? -11.369 0.963 22.497 1.00 95.88 174 GLY A C 1
ATOM 1305 O O . GLY A 1 174 ? -11.172 0.911 21.285 1.00 95.88 174 GLY A O 1
ATOM 1306 N N . THR A 1 175 ? -10.438 1.358 23.357 1.00 97.25 175 THR A N 1
ATOM 1307 C CA . THR A 1 175 ? -9.114 1.829 22.953 1.00 97.25 175 THR A CA 1
ATOM 1308 C C . THR A 1 175 ? -8.070 0.756 23.232 1.00 97.25 175 THR A C 1
ATOM 1310 O O . THR A 1 175 ? -7.887 0.329 24.372 1.00 97.25 175 THR A O 1
ATOM 1313 N N . TYR A 1 176 ? -7.351 0.344 22.192 1.00 97.44 176 TYR A N 1
ATOM 1314 C CA . TYR A 1 176 ? -6.281 -0.643 22.256 1.00 97.44 176 TYR A CA 1
ATOM 1315 C C . TYR A 1 176 ? -4.940 0.033 21.984 1.00 97.44 176 TYR A C 1
ATOM 1317 O O . TYR A 1 176 ? -4.608 0.380 20.849 1.00 97.44 176 TYR A O 1
ATOM 1325 N N . GLU A 1 177 ? -4.149 0.213 23.036 1.00 97.69 177 GLU A N 1
ATOM 1326 C CA . GLU A 1 177 ? -2.765 0.660 22.906 1.00 97.69 177 GLU A CA 1
ATOM 1327 C C . GLU A 1 177 ? -1.868 -0.488 22.450 1.00 97.69 177 GLU A C 1
ATOM 1329 O O . GLU A 1 177 ? -2.003 -1.634 22.899 1.00 97.69 177 GLU A O 1
ATOM 1334 N N . TYR A 1 178 ? -0.912 -0.170 21.585 1.00 98.00 178 TYR A N 1
ATOM 1335 C CA . TYR A 1 178 ? 0.079 -1.120 21.110 1.00 98.00 178 TYR A CA 1
ATOM 1336 C C . TYR A 1 178 ? 1.454 -0.478 20.973 1.00 98.00 178 TYR A C 1
ATOM 1338 O O . TYR A 1 178 ? 1.601 0.742 20.879 1.00 98.00 178 TYR A O 1
ATOM 1346 N N . MET A 1 179 ? 2.479 -1.324 20.969 1.00 97.81 179 MET A N 1
ATOM 1347 C CA . MET A 1 179 ? 3.866 -0.918 20.773 1.00 97.81 179 MET A CA 1
ATOM 1348 C C . MET A 1 179 ? 4.601 -1.872 19.835 1.00 97.81 179 MET A C 1
ATOM 1350 O O . MET A 1 179 ? 4.115 -2.974 19.558 1.00 97.81 179 MET A O 1
ATOM 1354 N N . CYS A 1 180 ? 5.792 -1.478 19.374 1.00 97.75 180 CYS A N 1
ATOM 1355 C CA . CYS A 1 180 ? 6.666 -2.421 18.688 1.00 97.75 180 CYS A CA 1
ATOM 1356 C C . CYS A 1 180 ? 7.328 -3.360 19.704 1.00 97.75 180 CYS A C 1
ATOM 1358 O O . CYS A 1 180 ? 8.000 -2.914 20.632 1.00 97.75 180 CYS A O 1
ATOM 1360 N N . GLY A 1 181 ? 7.167 -4.671 19.515 1.00 97.06 181 GLY A N 1
ATOM 1361 C CA . GLY A 1 181 ? 7.736 -5.689 20.404 1.00 97.06 181 GLY A CA 1
ATOM 1362 C C . GLY A 1 181 ? 9.269 -5.717 20.435 1.00 97.06 181 GLY A C 1
ATOM 1363 O O . GLY A 1 181 ? 9.836 -6.191 21.414 1.00 97.06 181 GLY A O 1
ATOM 1364 N N . LEU A 1 182 ? 9.920 -5.197 19.389 1.00 97.12 182 LEU A N 1
ATOM 1365 C CA . LEU A 1 182 ? 11.381 -5.119 19.252 1.00 97.12 182 LEU A CA 1
ATOM 1366 C C . LEU A 1 182 ? 11.928 -3.717 19.569 1.00 97.12 182 LEU A C 1
ATOM 1368 O O . LEU A 1 182 ? 13.091 -3.572 19.931 1.00 97.12 182 LEU A O 1
ATOM 1372 N N . HIS A 1 183 ? 11.079 -2.690 19.470 1.00 95.19 183 HIS A N 1
ATOM 1373 C CA . HIS A 1 183 ? 11.441 -1.282 19.636 1.00 95.19 183 HIS A CA 1
ATOM 1374 C C . HIS A 1 183 ? 10.389 -0.570 20.513 1.00 95.19 183 HIS A C 1
ATOM 1376 O O . HIS A 1 183 ? 9.504 0.109 19.989 1.00 95.19 183 HIS A O 1
ATOM 1382 N N . PRO A 1 184 ? 10.453 -0.691 21.853 1.00 92.44 184 PRO A N 1
ATOM 1383 C CA . PRO A 1 184 ? 9.357 -0.287 22.750 1.00 92.44 184 PRO A CA 1
ATOM 1384 C C . PRO A 1 184 ? 8.982 1.206 22.735 1.00 92.44 184 PRO A C 1
ATOM 1386 O O . PRO A 1 184 ? 7.917 1.586 23.221 1.00 92.44 184 PRO A O 1
ATOM 1389 N N . ASN A 1 185 ? 9.843 2.063 22.176 1.00 93.94 185 ASN A N 1
ATOM 1390 C CA . ASN A 1 185 ? 9.558 3.490 21.998 1.00 93.94 185 ASN A CA 1
ATOM 1391 C C . ASN A 1 185 ? 8.525 3.758 20.893 1.00 93.94 185 ASN A C 1
ATOM 1393 O O . ASN A 1 185 ? 7.901 4.816 20.884 1.00 93.94 185 ASN A O 1
ATOM 1397 N N . MET A 1 186 ? 8.316 2.807 19.981 1.00 97.12 186 MET A N 1
ATOM 1398 C CA . MET A 1 186 ? 7.290 2.899 18.947 1.00 97.12 186 MET A CA 1
ATOM 1399 C C . MET A 1 186 ? 5.938 2.564 19.559 1.00 97.12 186 MET A C 1
ATOM 1401 O O . MET A 1 186 ? 5.747 1.444 20.032 1.00 97.12 186 MET A O 1
ATOM 1405 N N . LYS A 1 187 ? 4.998 3.509 19.528 1.00 97.00 187 LYS A N 1
ATOM 1406 C CA . LYS A 1 187 ? 3.670 3.364 20.136 1.00 97.00 187 LYS A CA 1
ATOM 1407 C C . LYS A 1 187 ? 2.577 3.789 19.170 1.00 97.00 187 LYS A C 1
ATOM 1409 O O . LYS A 1 187 ? 2.781 4.695 18.362 1.00 97.00 187 LYS A O 1
ATOM 1414 N N . GLY A 1 188 ? 1.423 3.152 19.288 1.00 96.81 188 GLY A N 1
ATOM 1415 C CA . GLY A 1 188 ? 0.225 3.536 18.566 1.00 96.81 188 GLY A CA 1
ATOM 1416 C C . GLY A 1 188 ? -1.050 3.112 19.286 1.00 96.81 188 GLY A C 1
ATOM 1417 O O . GLY A 1 188 ? -1.022 2.462 20.335 1.00 96.81 188 GLY A O 1
ATOM 1418 N N . THR A 1 189 ? -2.180 3.499 18.708 1.00 97.56 189 THR A N 1
ATOM 1419 C CA . THR A 1 189 ? -3.509 3.270 19.267 1.00 97.56 189 THR A CA 1
ATOM 1420 C C . THR A 1 189 ? -4.494 2.863 18.178 1.00 97.56 189 THR A C 1
ATOM 1422 O O . THR A 1 189 ? -4.543 3.475 17.111 1.00 97.56 189 THR A O 1
ATOM 1425 N N . VAL A 1 190 ? -5.292 1.834 18.457 1.00 97.44 190 VAL A N 1
ATOM 1426 C CA . VAL A 1 190 ? -6.498 1.497 17.696 1.00 97.44 190 VAL A CA 1
ATOM 1427 C C . VAL A 1 190 ? -7.703 1.894 18.540 1.00 97.44 190 VAL A C 1
ATOM 1429 O O . VAL A 1 190 ? -7.866 1.405 19.654 1.00 97.44 190 VAL A O 1
ATOM 1432 N N . GLU A 1 191 ? -8.536 2.785 18.025 1.00 97.06 191 GLU A N 1
ATOM 1433 C CA . GLU A 1 191 ? -9.847 3.100 18.585 1.00 97.06 191 GLU A CA 1
ATOM 1434 C C . GLU A 1 191 ? -10.907 2.285 17.843 1.00 97.06 191 GLU A C 1
ATOM 1436 O O . GLU A 1 191 ? -11.014 2.358 16.620 1.00 97.06 191 GLU A O 1
ATOM 1441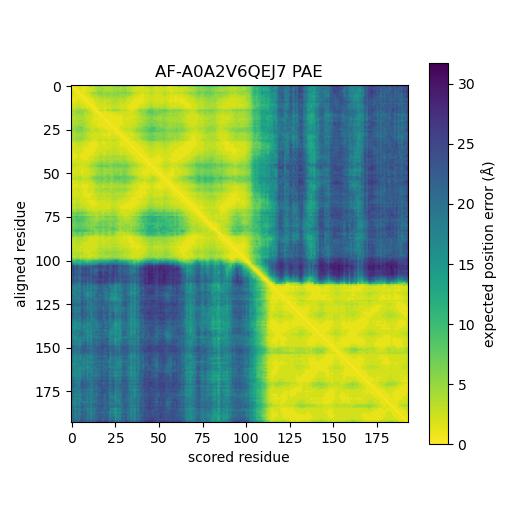 N N . VAL A 1 192 ? -11.672 1.490 18.580 1.00 96.56 192 VAL A N 1
ATOM 1442 C CA . VAL A 1 192 ? -12.741 0.655 18.036 1.00 96.56 192 VAL A CA 1
ATOM 1443 C C . VAL A 1 192 ? -14.074 1.250 18.460 1.00 96.56 192 VAL A C 1
ATOM 1445 O O . VAL A 1 192 ? -14.303 1.429 19.659 1.00 96.56 192 VAL A O 1
ATOM 1448 N N . ARG A 1 193 ? -14.929 1.557 17.485 1.00 93.12 193 ARG A N 1
ATOM 1449 C CA . ARG A 1 193 ? -16.284 2.081 17.701 1.00 93.12 193 ARG A CA 1
ATOM 1450 C C . ARG A 1 193 ? -17.364 1.039 17.433 1.00 93.12 193 ARG A C 1
ATOM 1452 O O . ARG A 1 193 ? -17.107 0.099 16.643 1.00 93.12 193 ARG A O 1
#